Protein AF-A0A8T6RT46-F1 (afdb_monomer_lite)

Foldseek 3Di:
DQLLVLLLVVVCVLCVVVVQPDWDDPPVQSKIWGWDWADLDVVDIDIWIWIWHADSVQKIKIKIFQFFPVRQQADDCSVVLLVVLQVVVCVVPVLWHWDADPRRGIIIMDMDGSPDDSVRVVSSVVNRSVNSSCCSNPSCVVCVVVVVVSLQLVFWAKKWKAWQPQLQTQDMDGQDPDPDDDRSCVSNVQSVVQVVVCVVVVDPDGDQWDDDQQWIWGWDDDPTMIMIIIGRDDGPLVNVLRVVLRVVCCVVCVVCRVPPPNDNVVVPCSQVVCCVSNNDRDD

pLDDT: mean 88.3, std 9.05, range [50.84, 97.94]

Structure (mmCIF, N/CA/C/O backbone):
data_AF-A0A8T6RT46-F1
#
_entry.id   AF-A0A8T6RT46-F1
#
loop_
_atom_site.group_PDB
_atom_site.id
_atom_site.type_symbol
_atom_site.label_atom_id
_atom_site.label_alt_id
_atom_site.label_comp_id
_atom_site.label_asym_id
_atom_site.label_entity_id
_atom_site.label_seq_id
_atom_site.pdbx_PDB_ins_code
_atom_site.Cartn_x
_atom_site.Cartn_y
_atom_site.Cartn_z
_atom_site.occupancy
_atom_site.B_iso_or_equiv
_atom_site.auth_seq_id
_atom_site.auth_comp_id
_atom_site.auth_asym_id
_atom_site.auth_atom_id
_atom_site.pdbx_PDB_model_num
ATOM 1 N N . MET A 1 1 ? 40.052 -0.128 -16.508 1.00 60.53 1 MET A N 1
ATOM 2 C CA . MET A 1 1 ? 38.664 0.308 -16.235 1.00 60.53 1 MET A CA 1
ATOM 3 C C . MET A 1 1 ? 37.870 -0.933 -15.859 1.00 60.53 1 MET A C 1
ATOM 5 O O . MET A 1 1 ? 38.058 -1.928 -16.548 1.00 60.53 1 MET A O 1
ATOM 9 N N . SER A 1 2 ? 37.101 -0.936 -14.762 1.00 78.75 2 SER A N 1
ATOM 10 C CA . SER A 1 2 ? 36.310 -2.120 -14.380 1.00 78.75 2 SER A CA 1
ATOM 11 C C . SER A 1 2 ? 35.278 -2.446 -15.464 1.00 78.75 2 SER A C 1
ATOM 13 O O . SER A 1 2 ? 34.820 -1.541 -16.169 1.00 78.75 2 SER A O 1
ATOM 15 N N . LEU A 1 3 ? 34.930 -3.729 -15.609 1.00 77.56 3 LEU A N 1
ATOM 16 C CA . LEU A 1 3 ? 33.937 -4.194 -16.585 1.00 77.56 3 LEU A CA 1
ATOM 17 C C . LEU A 1 3 ? 32.615 -3.425 -16.425 1.00 77.56 3 LEU A C 1
ATOM 19 O O . LEU A 1 3 ? 32.108 -2.886 -17.399 1.00 77.56 3 LEU A O 1
ATOM 23 N N . GLN A 1 4 ? 32.163 -3.244 -15.181 1.00 79.88 4 GLN A N 1
ATOM 24 C CA . GLN A 1 4 ? 30.982 -2.453 -14.818 1.00 79.88 4 GLN A CA 1
ATOM 25 C C . GLN A 1 4 ? 31.016 -1.024 -15.358 1.00 79.88 4 GLN A C 1
ATOM 27 O O . GLN A 1 4 ? 30.065 -0.577 -15.991 1.00 79.88 4 GLN A O 1
ATOM 32 N N . LYS A 1 5 ? 32.129 -0.306 -15.162 1.00 80.25 5 LYS A N 1
ATOM 33 C CA . LYS A 1 5 ? 32.247 1.082 -15.622 1.00 80.25 5 LYS A CA 1
ATOM 34 C C . LYS A 1 5 ? 32.169 1.172 -17.148 1.00 80.25 5 LYS A C 1
ATOM 36 O O . LYS A 1 5 ? 31.510 2.060 -17.674 1.00 80.25 5 LYS A O 1
ATOM 41 N N . LYS A 1 6 ? 32.773 0.208 -17.851 1.00 84.31 6 LYS A N 1
ATOM 42 C CA . LYS A 1 6 ? 32.683 0.104 -19.315 1.00 84.31 6 LYS A CA 1
ATOM 43 C C . LYS A 1 6 ? 31.253 -0.162 -19.781 1.00 84.31 6 LYS A C 1
ATOM 45 O O . LYS A 1 6 ? 30.802 0.499 -20.710 1.00 84.31 6 LYS A O 1
ATOM 50 N N . SER A 1 7 ? 30.544 -1.079 -19.128 1.00 86.12 7 SER A N 1
ATOM 51 C CA . SER A 1 7 ? 29.139 -1.364 -19.432 1.00 86.12 7 SER A CA 1
ATOM 52 C C . SER A 1 7 ? 28.255 -0.143 -19.186 1.00 86.12 7 SER A C 1
ATOM 54 O O . SER A 1 7 ? 27.419 0.189 -20.020 1.00 86.12 7 SER A O 1
ATOM 56 N N . LEU A 1 8 ? 28.486 0.580 -18.088 1.00 87.31 8 LEU A N 1
ATOM 57 C CA . LEU A 1 8 ? 27.744 1.791 -17.750 1.00 87.31 8 LEU A CA 1
ATOM 58 C C . LEU A 1 8 ? 27.905 2.882 -18.821 1.00 87.31 8 LEU A C 1
ATOM 60 O O . LEU A 1 8 ? 26.922 3.494 -19.231 1.00 87.31 8 LEU A O 1
ATOM 64 N N . ASP A 1 9 ? 29.125 3.100 -19.315 1.00 89.00 9 ASP A N 1
ATOM 65 C CA . ASP A 1 9 ? 29.396 4.083 -20.373 1.00 89.00 9 ASP A CA 1
ATOM 66 C C . ASP A 1 9 ? 28.714 3.706 -21.706 1.00 89.00 9 ASP A C 1
ATOM 68 O O . ASP A 1 9 ? 28.199 4.574 -22.426 1.00 89.00 9 ASP A O 1
ATOM 72 N N . ILE A 1 10 ? 28.642 2.407 -22.019 1.00 90.81 10 ILE A N 1
ATOM 73 C CA . ILE A 1 10 ? 27.906 1.889 -23.182 1.00 90.81 10 ILE A CA 1
ATOM 74 C C . ILE A 1 10 ? 26.401 2.137 -23.015 1.00 90.81 10 ILE A C 1
ATOM 76 O O . ILE A 1 10 ? 25.773 2.698 -23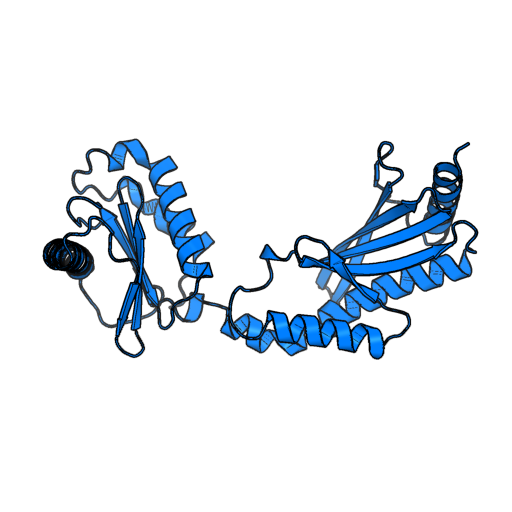.912 1.00 90.81 10 ILE A O 1
ATOM 80 N N . ILE A 1 11 ? 25.835 1.815 -21.849 1.00 92.44 11 ILE A N 1
ATOM 81 C CA . ILE A 1 11 ? 24.415 2.041 -21.538 1.00 92.44 11 ILE A CA 1
ATOM 82 C C . ILE A 1 11 ? 24.056 3.521 -21.675 1.00 92.44 11 ILE A C 1
ATOM 84 O O . ILE A 1 11 ? 23.057 3.847 -22.308 1.00 92.44 11 ILE A O 1
ATOM 88 N N . LYS A 1 12 ? 24.880 4.439 -21.154 1.00 92.56 12 LYS A N 1
ATOM 89 C CA . LYS A 1 12 ? 24.660 5.889 -21.320 1.00 92.56 12 LYS A CA 1
ATOM 90 C C . LYS A 1 12 ? 24.603 6.288 -22.792 1.00 92.56 12 LYS A C 1
ATOM 92 O O . LYS A 1 12 ? 23.763 7.094 -23.191 1.00 92.56 12 LYS A O 1
ATOM 97 N N . THR A 1 13 ? 25.473 5.701 -23.611 1.00 94.19 13 THR A N 1
ATOM 98 C CA . THR A 1 13 ? 25.472 5.918 -25.063 1.00 94.19 13 THR A CA 1
ATOM 99 C C . THR A 1 13 ? 24.176 5.405 -25.696 1.00 94.19 13 THR A C 1
ATOM 101 O O . THR A 1 13 ? 23.605 6.078 -26.555 1.00 94.19 13 THR A O 1
ATOM 104 N N . TYR A 1 14 ? 23.677 4.250 -25.256 1.00 95.94 14 TYR A N 1
ATOM 105 C CA . TYR A 1 14 ? 22.424 3.673 -25.742 1.00 95.94 14 TYR A CA 1
ATOM 106 C C . TYR A 1 14 ? 21.203 4.490 -25.311 1.00 95.94 14 TYR A C 1
ATOM 108 O O . TYR A 1 14 ? 20.389 4.840 -26.161 1.00 95.94 14 TYR A O 1
ATOM 116 N N . LEU A 1 15 ? 21.118 4.900 -24.044 1.00 94.00 15 LEU A N 1
ATOM 117 C CA . LEU A 1 15 ? 20.067 5.792 -23.541 1.00 94.00 15 LEU A CA 1
ATOM 118 C C . LEU A 1 15 ? 20.024 7.105 -24.334 1.00 94.00 15 LEU A C 1
ATOM 120 O O . LEU A 1 15 ? 18.964 7.509 -24.808 1.00 94.00 15 LEU A O 1
ATOM 124 N N . LYS A 1 16 ? 21.187 7.712 -24.600 1.00 94.56 16 LYS A N 1
ATOM 125 C CA . LYS A 1 16 ? 21.275 8.917 -25.432 1.00 94.56 16 LYS A CA 1
ATOM 126 C C . LYS A 1 16 ? 20.773 8.681 -26.859 1.00 94.56 16 LYS A C 1
ATOM 128 O O . LYS A 1 16 ? 20.089 9.541 -27.409 1.00 94.56 16 LYS A O 1
ATOM 133 N N . ARG A 1 17 ? 21.075 7.524 -27.464 1.00 96.19 17 ARG A N 1
ATOM 134 C CA . ARG A 1 17 ? 20.541 7.136 -28.787 1.00 96.19 17 ARG A CA 1
ATOM 135 C C . ARG A 1 17 ? 19.023 6.936 -28.776 1.00 96.19 17 ARG A C 1
ATOM 137 O O . ARG A 1 17 ? 18.395 7.193 -29.795 1.00 96.19 17 ARG A O 1
ATOM 144 N N . LEU A 1 18 ? 18.440 6.534 -27.646 1.00 93.06 18 LEU A N 1
ATOM 145 C CA . LEU A 1 18 ? 16.987 6.474 -27.443 1.00 93.06 18 LEU A CA 1
ATOM 146 C C . LEU A 1 18 ? 16.351 7.855 -27.191 1.00 93.06 18 LEU A C 1
ATOM 148 O O . LEU A 1 18 ? 15.142 7.941 -27.002 1.00 93.06 18 LEU A O 1
ATOM 152 N N . GLY A 1 19 ? 17.142 8.935 -27.182 1.00 92.94 19 GLY A N 1
ATOM 153 C CA . GLY A 1 19 ? 16.672 10.287 -26.871 1.00 92.94 19 GLY A CA 1
ATOM 154 C C . GLY A 1 19 ? 16.496 10.553 -25.373 1.00 92.94 19 GLY A C 1
ATOM 155 O O . GLY A 1 19 ? 15.961 11.592 -24.997 1.00 92.94 19 GLY A O 1
ATOM 156 N N . ILE A 1 20 ? 16.958 9.643 -24.513 1.00 90.75 20 ILE A N 1
ATOM 157 C CA . ILE A 1 20 ? 16.900 9.785 -23.060 1.00 90.75 20 ILE A CA 1
ATOM 158 C C . ILE A 1 20 ? 18.131 10.572 -22.614 1.00 90.75 20 ILE A C 1
ATOM 160 O O . ILE A 1 20 ? 19.262 10.086 -22.679 1.00 90.75 20 ILE A O 1
ATOM 164 N N . VAL A 1 21 ? 17.900 11.813 -22.194 1.00 83.50 21 VAL A N 1
ATOM 165 C CA . VAL A 1 21 ? 18.958 12.749 -21.780 1.00 83.50 21 VAL A CA 1
ATOM 166 C C . VAL A 1 21 ? 19.017 12.948 -20.270 1.00 83.50 21 VAL A C 1
ATOM 168 O O . VAL A 1 21 ? 20.080 13.258 -19.737 1.00 83.50 21 VAL A O 1
ATOM 171 N N . GLU A 1 22 ? 17.899 12.740 -19.578 1.00 87.31 22 GLU A N 1
ATOM 172 C CA . GLU A 1 22 ? 17.821 12.829 -18.125 1.00 87.31 22 GLU A CA 1
ATOM 173 C C . GLU A 1 22 ? 18.204 11.483 -17.514 1.00 87.31 22 GLU A C 1
ATOM 175 O O . GLU A 1 22 ? 17.472 10.500 -17.614 1.00 87.31 22 GLU A O 1
ATOM 180 N N . ILE A 1 23 ? 19.383 11.439 -16.897 1.00 90.31 23 ILE A N 1
ATOM 181 C CA . ILE A 1 23 ? 19.873 10.285 -16.147 1.00 90.31 23 ILE A CA 1
ATOM 182 C C . ILE A 1 23 ? 20.418 10.761 -14.802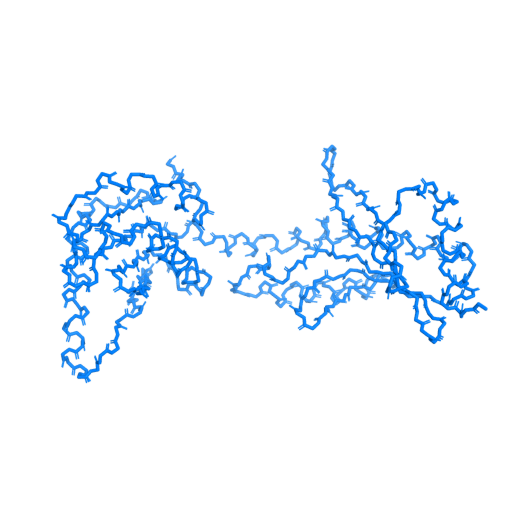 1.00 90.31 23 ILE A C 1
ATOM 184 O O . ILE A 1 23 ? 21.065 11.805 -14.718 1.00 90.31 23 ILE A O 1
ATOM 188 N N . ILE A 1 24 ? 20.167 9.992 -13.746 1.00 89.38 24 ILE A N 1
ATOM 189 C CA . ILE A 1 24 ? 20.675 10.264 -12.401 1.00 89.38 24 ILE A CA 1
ATOM 190 C C . ILE A 1 24 ? 21.705 9.188 -12.076 1.00 89.38 24 ILE A C 1
ATOM 192 O O . ILE A 1 24 ? 21.365 8.038 -11.790 1.00 89.38 24 ILE A O 1
ATOM 196 N N . GLU A 1 25 ? 22.981 9.555 -12.142 1.00 86.94 25 GLU A N 1
ATOM 197 C CA . GLU A 1 25 ? 24.072 8.641 -11.814 1.00 86.94 25 GLU A CA 1
ATOM 198 C C . GLU A 1 25 ? 24.228 8.496 -10.302 1.00 86.94 25 GLU A C 1
ATOM 200 O O . GLU A 1 25 ? 24.337 9.485 -9.576 1.00 86.94 25 GLU A O 1
ATOM 205 N N . LYS A 1 26 ? 24.311 7.252 -9.828 1.00 83.69 26 LYS A N 1
ATOM 206 C CA . LYS A 1 26 ? 24.738 6.940 -8.461 1.00 83.69 26 LYS A CA 1
ATOM 207 C C . LYS A 1 26 ? 26.105 6.280 -8.540 1.00 83.69 26 LYS A C 1
ATOM 209 O O . LYS A 1 26 ? 26.220 5.054 -8.589 1.00 83.69 26 LYS A O 1
ATOM 214 N N . SER A 1 27 ? 27.130 7.131 -8.613 1.00 64.69 27 SER A N 1
ATOM 215 C CA . SER A 1 27 ? 28.540 6.774 -8.833 1.00 64.69 27 SER A CA 1
ATOM 216 C C . SER A 1 27 ? 29.047 5.679 -7.903 1.00 64.69 27 SER A C 1
ATOM 218 O O . SER A 1 27 ? 29.847 4.845 -8.317 1.00 64.69 27 SER A O 1
ATOM 220 N N . ASP A 1 28 ? 28.540 5.650 -6.675 1.00 72.25 28 ASP A N 1
ATOM 221 C CA . ASP A 1 28 ? 29.021 4.753 -5.625 1.00 72.25 28 ASP A CA 1
ATOM 222 C C . ASP A 1 28 ? 28.457 3.328 -5.767 1.00 72.25 28 ASP A C 1
ATOM 224 O O . ASP A 1 28 ? 28.927 2.403 -5.110 1.00 72.25 28 ASP A O 1
ATOM 228 N N . LEU A 1 29 ? 27.458 3.136 -6.641 1.00 71.12 29 LEU A N 1
ATOM 229 C CA . LEU A 1 29 ? 26.685 1.897 -6.770 1.00 71.12 29 LEU A CA 1
ATOM 230 C C . LEU A 1 29 ? 26.706 1.290 -8.184 1.00 71.12 29 LEU A C 1
ATOM 232 O O . LEU A 1 29 ? 25.996 0.320 -8.428 1.00 71.12 29 LEU A O 1
ATOM 236 N N . ASN A 1 30 ? 27.490 1.841 -9.123 1.00 82.88 30 ASN A N 1
ATOM 237 C CA . ASN A 1 30 ? 27.480 1.437 -10.544 1.00 82.88 30 ASN A CA 1
ATOM 238 C C . ASN A 1 30 ? 26.058 1.360 -11.127 1.00 82.88 30 ASN A C 1
ATOM 240 O O . ASN A 1 30 ? 25.689 0.404 -11.820 1.00 82.88 30 ASN A O 1
ATOM 244 N N . MET A 1 31 ? 25.262 2.378 -10.802 1.00 88.31 31 MET A N 1
ATOM 245 C CA . MET A 1 31 ? 23.827 2.398 -11.026 1.00 88.31 31 MET A CA 1
ATOM 246 C C . MET A 1 31 ? 23.386 3.720 -11.647 1.00 88.31 31 MET A C 1
ATOM 248 O O . MET A 1 31 ? 23.918 4.786 -11.321 1.00 88.31 31 MET A O 1
ATOM 252 N N . ILE A 1 32 ? 22.387 3.645 -12.522 1.00 92.25 32 ILE A N 1
ATOM 253 C CA . ILE A 1 32 ? 21.725 4.802 -13.123 1.00 92.25 32 ILE A CA 1
ATOM 254 C C . ILE A 1 32 ? 20.228 4.683 -12.859 1.00 92.25 32 ILE A C 1
ATOM 256 O O . ILE A 1 32 ? 19.627 3.657 -13.164 1.00 92.25 32 ILE A O 1
ATOM 260 N N . ASP A 1 33 ? 19.631 5.746 -12.333 1.00 92.19 33 ASP A N 1
ATOM 261 C CA . ASP A 1 33 ? 18.181 5.908 -12.320 1.00 92.19 33 ASP A CA 1
ATOM 262 C C . ASP A 1 33 ? 17.777 6.728 -13.564 1.00 92.19 33 ASP A C 1
ATOM 264 O O . ASP A 1 33 ? 18.353 7.780 -13.855 1.00 92.19 33 ASP A O 1
ATOM 268 N N . VAL A 1 34 ? 16.806 6.223 -14.320 1.00 92.88 34 VAL A N 1
ATOM 269 C CA . VAL A 1 34 ? 16.293 6.812 -15.561 1.00 92.88 34 VAL A CA 1
ATOM 270 C C . VAL A 1 34 ? 14.794 7.068 -15.395 1.00 92.88 34 VAL A C 1
ATOM 272 O O . VAL A 1 34 ? 14.043 6.102 -15.230 1.00 92.88 34 VAL A O 1
ATOM 275 N N . PRO A 1 35 ? 14.330 8.328 -15.442 1.00 90.12 35 PRO A N 1
ATOM 276 C CA . PRO A 1 35 ? 12.907 8.633 -15.402 1.00 90.12 35 PRO A CA 1
ATOM 277 C C . PRO A 1 35 ? 12.164 7.973 -16.568 1.00 90.12 35 PRO A C 1
ATOM 279 O O . PRO A 1 35 ? 12.591 8.041 -17.722 1.00 90.12 35 PRO A O 1
ATOM 282 N N . LEU A 1 36 ? 11.032 7.347 -16.269 1.00 88.69 36 LEU A N 1
ATOM 283 C CA . LEU A 1 36 ? 10.146 6.722 -17.239 1.00 88.69 36 LEU A CA 1
ATOM 284 C C . LEU A 1 36 ? 8.756 7.339 -17.107 1.00 88.69 36 LEU A C 1
ATOM 286 O O . LEU A 1 36 ? 8.062 7.132 -16.118 1.00 88.69 36 LEU A O 1
ATOM 290 N N . LYS A 1 37 ? 8.321 8.050 -18.146 1.00 88.62 37 LYS A N 1
ATOM 291 C CA . LYS A 1 37 ? 6.955 8.565 -18.240 1.00 88.62 37 LYS A CA 1
ATOM 292 C C . LYS A 1 37 ? 6.119 7.656 -19.133 1.00 88.62 37 LYS A C 1
ATOM 294 O O . LYS A 1 37 ? 6.439 7.475 -20.311 1.00 88.62 37 LYS A O 1
ATOM 299 N N . ILE A 1 38 ? 5.046 7.094 -18.585 1.00 88.06 38 ILE A N 1
ATOM 300 C CA . ILE A 1 38 ? 4.094 6.263 -19.330 1.00 88.06 38 ILE A CA 1
ATOM 301 C C . ILE A 1 38 ? 2.716 6.915 -19.349 1.00 88.06 38 ILE A C 1
ATOM 303 O O . ILE A 1 38 ? 2.261 7.450 -18.344 1.00 88.06 38 ILE A O 1
ATOM 307 N N . GLU A 1 39 ? 2.055 6.886 -20.502 1.00 86.38 39 GLU A N 1
ATOM 308 C CA . GLU A 1 39 ? 0.661 7.305 -20.633 1.00 86.38 39 GLU A CA 1
ATOM 309 C C . GLU A 1 39 ? -0.233 6.088 -20.394 1.00 86.38 39 GLU A C 1
ATOM 311 O O . GLU A 1 39 ? -0.175 5.113 -21.144 1.00 86.38 39 GLU A O 1
ATOM 316 N N . ILE A 1 40 ? -1.015 6.124 -19.317 1.00 84.94 40 ILE A N 1
ATOM 317 C CA . ILE A 1 40 ? -1.896 5.015 -18.917 1.00 84.94 40 ILE A CA 1
ATOM 318 C C . ILE A 1 40 ? -3.324 5.206 -19.443 1.00 84.94 40 ILE A C 1
ATOM 320 O O . ILE A 1 40 ? -4.033 4.240 -19.703 1.00 84.94 40 ILE A O 1
ATOM 324 N N . SER A 1 41 ? -3.737 6.454 -19.661 1.00 79.69 41 SER A N 1
ATOM 325 C CA . SER A 1 41 ? -4.989 6.821 -20.323 1.00 79.69 41 SER A CA 1
ATOM 326 C C . SER A 1 41 ? -4.826 8.199 -20.984 1.00 79.69 41 SER A C 1
ATOM 328 O O . SER A 1 41 ? -3.844 8.882 -20.681 1.00 79.69 41 SER A O 1
ATOM 330 N N . PRO A 1 42 ? -5.730 8.628 -21.887 1.00 84.31 42 PRO A N 1
ATOM 331 C CA . PRO A 1 42 ? -5.595 9.912 -22.572 1.00 84.31 42 PRO A CA 1
ATOM 332 C C . PRO A 1 42 ? -5.392 11.070 -21.586 1.00 84.31 42 PRO A C 1
ATOM 334 O O . PRO A 1 42 ? -6.278 11.375 -20.787 1.00 84.31 42 PRO A O 1
ATOM 337 N N . ASN A 1 43 ? -4.237 11.736 -21.672 1.00 82.12 43 ASN A N 1
ATOM 338 C CA . ASN A 1 43 ? -3.806 12.825 -20.778 1.00 82.12 43 ASN A CA 1
ATOM 339 C C . ASN A 1 43 ? -3.498 12.424 -19.319 1.00 82.12 43 ASN A C 1
ATOM 341 O O . ASN A 1 43 ? -3.313 13.306 -18.477 1.00 82.12 43 ASN A O 1
ATOM 345 N N . GLN A 1 44 ? -3.406 11.133 -19.001 1.00 79.69 44 GLN A N 1
ATOM 346 C CA . GLN A 1 44 ? -2.998 10.643 -17.687 1.00 79.69 44 GLN A CA 1
ATOM 347 C C . GLN A 1 44 ? -1.643 9.950 -17.786 1.00 79.69 44 GLN A C 1
ATOM 349 O O . GLN A 1 44 ? -1.489 8.914 -18.437 1.00 79.69 44 GLN A O 1
ATOM 354 N N . PHE A 1 45 ? -0.662 10.516 -17.089 1.00 82.88 45 PHE A N 1
ATOM 355 C CA . PHE A 1 45 ? 0.705 10.020 -17.089 1.00 82.88 45 PHE A CA 1
ATOM 356 C C . PHE A 1 45 ? 1.090 9.492 -15.715 1.00 82.88 45 PHE A C 1
ATOM 358 O O . PHE A 1 45 ? 0.737 10.084 -14.696 1.00 82.88 45 PHE A O 1
ATOM 365 N N . LEU A 1 46 ? 1.850 8.404 -15.708 1.00 83.88 46 LEU A N 1
ATOM 366 C CA . LEU A 1 46 ? 2.539 7.894 -14.536 1.00 83.88 46 LEU A CA 1
ATOM 367 C C . LEU A 1 46 ? 4.040 8.123 -14.710 1.00 83.88 46 LEU A C 1
ATOM 369 O O . LEU A 1 46 ? 4.600 7.864 -15.779 1.00 83.88 46 LEU A O 1
ATOM 373 N N . GLU A 1 47 ? 4.670 8.620 -13.653 1.00 88.06 47 GLU A N 1
ATOM 374 C CA . GLU A 1 47 ? 6.113 8.812 -13.580 1.00 88.06 47 GLU A CA 1
ATOM 375 C C . GLU A 1 47 ? 6.708 7.689 -12.735 1.00 88.06 47 GLU A C 1
ATOM 377 O O . GLU A 1 47 ? 6.403 7.542 -11.553 1.00 88.06 47 GLU A O 1
ATOM 382 N N . LEU A 1 48 ? 7.524 6.869 -13.382 1.00 90.25 48 LEU A N 1
ATOM 383 C CA . LEU A 1 48 ? 8.244 5.747 -12.806 1.00 90.25 48 LEU A CA 1
ATOM 384 C C . LEU A 1 48 ? 9.748 5.991 -12.939 1.00 90.25 48 LEU A C 1
ATOM 386 O O . LEU A 1 48 ? 10.192 6.898 -13.645 1.00 90.25 48 LEU A O 1
ATOM 390 N N . THR A 1 49 ? 10.539 5.131 -12.308 1.00 90.25 49 THR A N 1
ATOM 391 C CA . THR A 1 49 ? 11.997 5.162 -12.426 1.00 90.25 49 THR A CA 1
ATOM 392 C C . THR A 1 49 ? 12.504 3.787 -12.821 1.00 90.25 49 THR A C 1
ATOM 394 O O . THR A 1 49 ? 12.306 2.811 -12.097 1.00 90.25 49 THR A O 1
ATOM 397 N N . ASN A 1 50 ? 13.198 3.728 -13.954 1.00 89.44 50 ASN A N 1
ATOM 398 C CA . ASN A 1 50 ? 13.976 2.570 -14.364 1.00 89.44 50 ASN A CA 1
ATOM 399 C C . ASN A 1 50 ? 15.345 2.638 -13.694 1.00 89.44 50 ASN A C 1
ATOM 401 O O . ASN A 1 50 ? 16.114 3.570 -13.918 1.00 89.44 50 ASN A O 1
ATOM 405 N N . ARG A 1 51 ? 15.663 1.637 -12.889 1.00 92.06 51 ARG A N 1
ATOM 406 C CA . ARG A 1 51 ? 16.959 1.469 -12.249 1.00 92.06 51 ARG A CA 1
ATOM 407 C C . ARG A 1 51 ? 17.797 0.490 -13.050 1.00 92.06 51 ARG A C 1
ATOM 409 O O . ARG A 1 51 ? 17.440 -0.679 -13.149 1.00 92.06 51 ARG A O 1
ATOM 416 N N . ILE A 1 52 ? 18.914 0.966 -13.587 1.00 90.25 52 ILE A N 1
ATOM 417 C CA . ILE A 1 52 ? 19.871 0.164 -14.345 1.00 90.25 52 ILE A CA 1
ATOM 418 C C . ILE A 1 52 ? 21.096 -0.100 -13.475 1.00 90.25 52 ILE A C 1
ATOM 420 O O . ILE A 1 52 ? 21.740 0.841 -13.008 1.00 90.25 52 ILE A O 1
ATOM 424 N N . VAL A 1 53 ? 21.432 -1.371 -13.283 1.00 89.06 53 VAL A N 1
ATOM 425 C CA . VAL A 1 53 ? 22.576 -1.838 -12.496 1.00 89.06 53 VAL A CA 1
ATOM 426 C C . VAL A 1 53 ? 23.464 -2.705 -13.378 1.00 89.06 53 VAL A C 1
ATOM 428 O O . VAL A 1 53 ? 22.973 -3.535 -14.139 1.00 89.06 53 VAL A O 1
ATOM 431 N N . THR A 1 54 ? 24.780 -2.536 -13.261 1.00 84.75 54 THR A N 1
ATOM 432 C CA . THR A 1 54 ? 25.753 -3.420 -13.920 1.00 84.75 54 THR A CA 1
ATOM 433 C C . THR A 1 54 ? 26.442 -4.308 -12.890 1.00 84.75 54 THR A C 1
ATOM 435 O O . THR A 1 54 ? 26.984 -3.830 -11.889 1.00 84.75 54 THR A O 1
ATOM 438 N N . THR A 1 55 ? 26.416 -5.619 -13.103 1.00 82.44 55 THR A N 1
ATOM 439 C CA . THR A 1 55 ? 26.991 -6.588 -12.164 1.00 82.44 55 THR A CA 1
ATOM 440 C C . THR A 1 55 ? 28.469 -6.835 -12.462 1.00 82.44 55 THR A C 1
ATOM 442 O O . THR A 1 55 ? 28.963 -6.581 -13.564 1.00 82.44 55 THR A O 1
ATOM 445 N N . ASN A 1 56 ? 29.197 -7.356 -11.472 1.00 78.56 56 ASN A N 1
ATOM 446 C CA . ASN A 1 56 ? 30.588 -7.783 -11.662 1.00 78.56 56 ASN A CA 1
ATOM 447 C C . ASN A 1 56 ? 30.718 -8.940 -12.663 1.00 78.56 56 ASN A C 1
ATOM 449 O O . ASN A 1 56 ? 31.771 -9.111 -13.269 1.00 78.56 56 ASN A O 1
ATOM 453 N N . GLU A 1 57 ? 29.643 -9.704 -12.848 1.00 81.50 57 GLU A N 1
ATOM 454 C CA . GLU A 1 57 ? 29.574 -10.877 -13.720 1.00 81.50 57 GLU A CA 1
ATOM 455 C C . GLU A 1 57 ? 29.306 -10.515 -15.185 1.00 81.50 57 GLU A C 1
ATOM 457 O O . GLU A 1 57 ? 29.189 -11.397 -16.028 1.00 81.50 57 GLU A O 1
ATOM 462 N N . GLY A 1 58 ? 29.231 -9.219 -15.509 1.00 86.69 58 GLY A N 1
ATOM 463 C CA . GLY A 1 58 ? 28.999 -8.771 -16.876 1.00 86.69 58 GLY A CA 1
ATOM 464 C C . GLY A 1 58 ? 27.538 -8.877 -17.292 1.00 86.69 58 GLY A C 1
ATOM 465 O O . GLY A 1 58 ? 27.271 -9.151 -18.454 1.00 86.69 58 GLY A O 1
ATOM 466 N N . TRP A 1 59 ? 26.608 -8.621 -16.372 1.00 91.69 59 TRP A N 1
ATOM 467 C CA . TRP A 1 59 ? 25.187 -8.470 -16.679 1.00 91.69 59 TRP A CA 1
ATOM 468 C C . TRP A 1 59 ? 24.732 -7.029 -16.483 1.00 91.69 59 TRP A C 1
ATOM 470 O O . TRP A 1 59 ? 25.251 -6.292 -15.639 1.00 91.69 59 TRP A O 1
ATOM 480 N N . ILE A 1 60 ? 23.743 -6.637 -17.272 1.00 92.88 60 ILE A N 1
ATOM 481 C CA . ILE A 1 60 ? 22.991 -5.398 -17.154 1.00 92.88 60 ILE A CA 1
ATOM 482 C C . ILE A 1 60 ? 21.602 -5.803 -16.689 1.00 92.88 60 ILE A C 1
ATOM 484 O O . ILE A 1 60 ? 20.914 -6.539 -17.385 1.00 92.88 60 ILE A O 1
ATOM 488 N N . LEU A 1 61 ? 21.205 -5.316 -15.521 1.00 93.56 61 LEU A N 1
ATOM 489 C CA . LEU A 1 61 ? 19.884 -5.532 -14.955 1.00 93.56 61 LEU A CA 1
ATOM 490 C C . LEU A 1 61 ? 19.135 -4.210 -14.971 1.00 93.56 61 LEU A C 1
ATOM 492 O O . LEU A 1 61 ? 19.652 -3.199 -14.489 1.00 93.56 61 LEU A O 1
ATOM 496 N N . ILE A 1 62 ? 17.918 -4.216 -15.496 1.00 94.81 62 ILE A N 1
ATOM 497 C CA . ILE A 1 62 ? 17.056 -3.043 -15.500 1.00 94.81 62 ILE A CA 1
ATOM 498 C C . ILE A 1 62 ? 15.764 -3.403 -14.780 1.00 94.81 62 ILE A C 1
ATOM 500 O O . ILE A 1 62 ? 15.071 -4.329 -15.183 1.00 94.81 62 ILE A O 1
ATOM 504 N N . LYS A 1 63 ? 15.436 -2.659 -13.722 1.00 95.31 63 LYS A N 1
ATOM 505 C CA . LYS A 1 63 ? 14.207 -2.842 -12.943 1.00 95.31 63 LYS A CA 1
ATOM 506 C C . LYS A 1 63 ? 13.376 -1.572 -12.936 1.00 95.31 63 LYS A C 1
ATOM 508 O O . LYS A 1 63 ? 13.910 -0.487 -12.723 1.00 95.31 63 LYS A O 1
ATOM 513 N N . CYS A 1 64 ? 12.069 -1.707 -13.085 1.00 95.94 64 CYS A N 1
ATOM 514 C CA . CYS A 1 64 ? 11.106 -0.635 -12.887 1.00 95.94 64 CYS A CA 1
ATOM 515 C C . CYS A 1 64 ? 10.207 -1.005 -11.709 1.00 95.94 64 CYS A C 1
ATOM 517 O O . CYS A 1 64 ? 9.549 -2.045 -11.743 1.00 95.94 64 CYS A O 1
ATOM 519 N N . LEU A 1 65 ? 10.198 -0.181 -10.661 1.00 94.75 65 LEU A N 1
ATOM 520 C CA . LEU A 1 65 ? 9.290 -0.379 -9.534 1.00 94.75 65 LEU A CA 1
ATOM 521 C C . LEU A 1 65 ? 7.861 -0.046 -9.975 1.00 94.75 65 LEU A C 1
ATOM 523 O O . LEU A 1 65 ? 7.595 1.075 -10.405 1.00 94.75 65 LEU A O 1
ATOM 527 N N . LEU A 1 66 ? 6.951 -1.006 -9.836 1.00 94.56 66 LEU A N 1
ATOM 528 C CA . LEU A 1 66 ? 5.542 -0.865 -10.202 1.00 94.56 66 LEU A CA 1
ATOM 529 C C . LEU A 1 66 ? 4.659 -0.548 -8.995 1.00 94.56 66 LEU A C 1
ATOM 531 O O . LEU A 1 66 ? 3.713 0.226 -9.120 1.00 94.56 66 LEU A O 1
ATOM 535 N N . MET A 1 67 ? 4.946 -1.146 -7.837 1.00 90.81 67 MET A N 1
ATOM 536 C CA . MET A 1 67 ? 4.147 -0.965 -6.624 1.00 90.81 67 MET A CA 1
ATOM 537 C C . MET A 1 67 ? 4.955 -1.347 -5.385 1.00 90.81 67 MET A C 1
ATOM 539 O O . MET A 1 67 ? 5.626 -2.379 -5.385 1.00 90.81 67 MET A O 1
ATOM 543 N N . TYR A 1 68 ? 4.870 -0.553 -4.317 1.00 85.69 68 TYR A N 1
ATOM 544 C CA . TYR A 1 68 ? 5.407 -0.965 -3.022 1.00 85.69 68 TYR A CA 1
ATOM 545 C C . TYR A 1 68 ? 4.459 -1.945 -2.336 1.00 85.69 68 TYR A C 1
ATOM 547 O O . TYR A 1 68 ? 3.240 -1.793 -2.411 1.00 85.69 68 TYR A O 1
ATOM 555 N N . ASN A 1 69 ? 5.004 -2.899 -1.585 1.00 86.12 69 ASN A N 1
ATOM 556 C CA . ASN A 1 69 ? 4.198 -3.863 -0.835 1.00 86.12 69 ASN A CA 1
ATOM 557 C C . ASN A 1 69 ? 3.209 -3.180 0.127 1.00 86.12 69 ASN A C 1
ATOM 559 O O . ASN A 1 69 ? 2.055 -3.577 0.234 1.00 86.12 69 ASN A O 1
ATOM 563 N N . GLN A 1 70 ? 3.631 -2.087 0.771 1.00 78.06 70 GLN A N 1
ATOM 564 C CA . GLN A 1 70 ? 2.784 -1.313 1.688 1.00 78.06 70 GLN A CA 1
ATOM 565 C C . GLN A 1 70 ? 1.550 -0.670 1.026 1.00 78.06 70 GLN A C 1
ATOM 567 O O . GLN A 1 70 ? 0.624 -0.281 1.738 1.00 78.06 70 GLN A O 1
ATOM 572 N N . ASP A 1 71 ? 1.557 -0.534 -0.304 1.00 79.25 71 ASP A N 1
ATOM 573 C CA . ASP A 1 71 ? 0.451 0.029 -1.083 1.00 79.25 71 ASP A CA 1
ATOM 574 C C . ASP A 1 71 ? -0.525 -1.061 -1.560 1.00 79.25 71 ASP A C 1
ATOM 576 O O . ASP A 1 71 ? -1.620 -0.747 -2.032 1.00 79.25 71 ASP A O 1
ATOM 580 N N . ILE A 1 72 ? -0.163 -2.341 -1.412 1.00 83.38 72 ILE A N 1
ATOM 581 C CA . ILE A 1 72 ? -1.058 -3.468 -1.672 1.00 83.38 72 ILE A CA 1
ATOM 582 C C . ILE A 1 72 ? -2.031 -3.573 -0.488 1.00 83.38 72 ILE A C 1
ATOM 584 O O . ILE A 1 72 ? -1.592 -3.718 0.655 1.00 83.38 72 ILE A O 1
ATOM 588 N N . PRO A 1 73 ? -3.357 -3.512 -0.716 1.00 72.12 73 PRO A N 1
ATOM 589 C CA . PRO A 1 73 ? -4.323 -3.589 0.369 1.00 72.12 73 PRO A CA 1
ATOM 590 C C . PRO A 1 73 ? -4.177 -4.883 1.185 1.00 72.12 73 PRO A C 1
ATOM 592 O O . PRO A 1 73 ? -4.272 -5.989 0.651 1.00 72.12 73 PRO A O 1
ATOM 595 N N . GLU A 1 74 ? -3.964 -4.742 2.496 1.00 65.69 74 GLU A N 1
ATOM 596 C CA . GLU A 1 74 ? -3.921 -5.872 3.427 1.00 65.69 74 GLU A CA 1
ATOM 597 C C . GLU A 1 74 ? -5.339 -6.451 3.612 1.00 65.69 74 GLU A C 1
ATOM 599 O O . GLU A 1 74 ? -6.234 -5.779 4.128 1.00 65.69 74 GLU A O 1
ATOM 604 N N . GLY A 1 75 ? -5.536 -7.717 3.233 1.00 60.97 75 GLY A N 1
ATOM 605 C CA . GLY A 1 75 ? -6.798 -8.447 3.399 1.00 60.97 75 GLY A CA 1
ATOM 606 C C . GLY A 1 75 ? -7.366 -8.971 2.078 1.00 60.97 75 GLY A C 1
ATOM 607 O O . GLY A 1 75 ? -7.166 -8.377 1.024 1.00 60.97 75 GLY A O 1
ATOM 608 N N . SER A 1 76 ? -8.103 -10.086 2.149 1.00 58.16 76 SER A N 1
ATOM 609 C CA . SER A 1 76 ? -8.656 -10.854 1.014 1.00 58.16 76 SER A CA 1
ATOM 610 C C . SER A 1 76 ? -7.621 -11.493 0.065 1.00 58.16 76 SER A C 1
ATOM 612 O O . SER A 1 76 ? -6.410 -11.327 0.210 1.00 58.16 76 SER A O 1
ATOM 614 N N . ASN A 1 77 ? -8.118 -12.244 -0.926 1.00 76.94 77 ASN A N 1
ATOM 615 C CA . ASN A 1 77 ? -7.335 -12.926 -1.963 1.00 76.94 77 ASN A CA 1
ATOM 616 C C . ASN A 1 77 ? -6.585 -11.963 -2.911 1.00 76.94 77 ASN A C 1
ATOM 618 O O . ASN A 1 77 ? -6.006 -12.431 -3.885 1.00 76.94 77 ASN A O 1
ATOM 622 N N . VAL A 1 78 ? -6.564 -10.644 -2.663 1.00 84.12 78 VAL A N 1
ATOM 623 C CA . VAL A 1 78 ? -5.895 -9.638 -3.511 1.00 84.12 78 VAL A CA 1
ATOM 624 C C . VAL A 1 78 ? -4.437 -9.993 -3.779 1.00 84.12 78 VAL A C 1
ATOM 626 O O . VAL A 1 78 ? -4.028 -9.992 -4.934 1.00 84.12 78 VAL A O 1
ATOM 629 N N . ILE A 1 79 ? -3.670 -10.354 -2.746 1.00 88.00 79 ILE A N 1
ATOM 630 C CA . ILE A 1 79 ? -2.258 -10.735 -2.903 1.00 88.00 79 ILE A CA 1
ATOM 631 C C . ILE A 1 79 ? -2.131 -11.979 -3.793 1.00 88.00 79 ILE A C 1
ATOM 633 O O . ILE A 1 79 ? -1.346 -11.994 -4.736 1.00 88.00 79 ILE A O 1
ATOM 637 N N . GLN A 1 80 ? -2.950 -13.003 -3.539 1.00 90.00 80 GLN A N 1
ATOM 638 C CA . GLN A 1 80 ? -2.944 -14.249 -4.313 1.00 90.00 80 GLN A CA 1
ATOM 639 C C . GLN A 1 80 ? -3.338 -14.009 -5.776 1.00 90.00 80 GLN A C 1
ATOM 641 O O . GLN A 1 80 ? -2.729 -14.571 -6.683 1.00 90.00 80 GLN A O 1
ATOM 646 N N . LEU A 1 81 ? -4.332 -13.151 -6.012 1.00 92.12 81 LEU A N 1
ATOM 647 C CA . LEU A 1 81 ? -4.784 -12.761 -7.344 1.00 92.12 81 LEU A CA 1
ATOM 648 C C . LEU A 1 81 ? -3.726 -11.935 -8.069 1.00 92.12 81 LEU A C 1
ATOM 650 O O . LEU A 1 81 ? -3.448 -12.214 -9.232 1.00 92.12 81 LEU A O 1
ATOM 654 N N . LEU A 1 82 ? -3.117 -10.961 -7.392 1.00 94.06 82 LEU A N 1
ATOM 655 C CA . LEU A 1 82 ? -2.043 -10.149 -7.948 1.00 94.06 82 LEU A CA 1
ATOM 656 C C . LEU A 1 82 ? -0.868 -11.039 -8.352 1.00 94.06 82 LEU A C 1
ATOM 658 O O . LEU A 1 82 ? -0.481 -11.024 -9.515 1.00 94.06 82 LEU A O 1
ATOM 662 N N . TRP A 1 83 ? -0.352 -11.874 -7.448 1.00 94.38 83 TRP A N 1
ATOM 663 C CA . TRP A 1 83 ? 0.742 -12.797 -7.760 1.00 94.38 83 TRP A CA 1
ATOM 664 C C . TRP A 1 83 ? 0.376 -13.779 -8.873 1.00 94.38 83 TRP A C 1
ATOM 666 O O . TRP A 1 83 ? 1.172 -13.992 -9.783 1.00 94.38 83 TRP A O 1
ATOM 676 N N . GLY A 1 84 ? -0.845 -14.321 -8.857 1.00 95.81 84 GLY A N 1
ATOM 677 C CA . GLY A 1 84 ? -1.347 -15.176 -9.931 1.00 95.81 84 GLY A CA 1
ATOM 678 C C . GLY A 1 84 ? -1.374 -14.462 -11.285 1.00 95.81 84 GLY A C 1
ATOM 679 O O . GLY A 1 84 ? -0.998 -15.052 -12.295 1.00 95.81 84 GLY A O 1
ATOM 680 N N . LYS A 1 85 ? -1.753 -13.179 -11.316 1.00 96.31 85 LYS A N 1
ATOM 681 C CA . LYS A 1 85 ? -1.753 -12.358 -12.534 1.00 96.31 85 LYS A CA 1
ATOM 682 C C . LYS A 1 85 ? -0.357 -11.970 -13.001 1.00 96.31 85 LYS A C 1
ATOM 684 O O . LYS A 1 85 ? -0.139 -11.930 -14.206 1.00 96.31 85 LYS A O 1
ATOM 689 N N . LEU A 1 86 ? 0.578 -11.723 -12.086 1.00 97.19 86 LEU A N 1
ATOM 690 C CA . LEU A 1 86 ? 1.984 -11.491 -12.426 1.00 97.19 86 LEU A CA 1
ATOM 691 C C . LEU A 1 86 ? 2.606 -12.749 -13.036 1.00 97.19 86 LEU A C 1
ATOM 693 O O . LEU A 1 86 ? 3.198 -12.677 -14.107 1.00 97.19 86 LEU A O 1
ATOM 697 N N . LEU A 1 87 ? 2.385 -13.912 -12.417 1.00 96.44 87 LEU A N 1
ATOM 698 C CA . LEU A 1 87 ? 2.865 -15.191 -12.936 1.00 96.44 87 LEU A CA 1
ATOM 699 C C . LEU A 1 87 ? 2.248 -15.520 -14.301 1.00 96.44 87 LEU A C 1
ATOM 701 O O . LEU A 1 87 ? 2.955 -15.949 -15.207 1.00 96.44 87 LEU A O 1
ATOM 705 N N . GLN A 1 88 ? 0.942 -15.286 -14.459 1.00 96.19 88 GLN A N 1
ATOM 706 C CA . GLN A 1 88 ? 0.272 -15.402 -15.752 1.00 96.19 88 GLN A CA 1
ATOM 707 C C . GLN A 1 88 ? 0.898 -14.448 -16.782 1.00 96.19 88 GLN A C 1
ATOM 709 O O . GLN A 1 88 ? 1.160 -14.856 -17.907 1.00 96.19 88 GLN A O 1
ATOM 714 N N . GLY A 1 89 ? 1.189 -13.204 -16.393 1.00 94.88 89 GLY A N 1
ATOM 715 C CA . GLY A 1 89 ? 1.850 -12.218 -17.245 1.00 94.88 89 GLY A CA 1
ATOM 716 C C . GLY A 1 89 ? 3.218 -12.678 -17.752 1.00 94.88 89 GLY A C 1
ATOM 717 O O . GLY A 1 89 ? 3.473 -12.551 -18.944 1.00 94.88 89 GLY A O 1
ATOM 718 N N . ASN A 1 90 ? 4.040 -13.281 -16.888 1.00 95.62 90 ASN A N 1
ATOM 719 C CA . ASN A 1 90 ? 5.347 -13.838 -17.273 1.00 95.62 90 ASN A CA 1
ATOM 720 C C . ASN A 1 90 ? 5.229 -14.976 -18.299 1.00 95.62 90 ASN A C 1
ATOM 722 O O . ASN A 1 90 ? 6.165 -15.237 -19.046 1.00 95.62 90 ASN A O 1
ATOM 726 N N . PHE A 1 91 ? 4.099 -15.690 -18.315 1.00 94.56 91 PHE A N 1
ATOM 727 C CA . PHE A 1 91 ? 3.847 -16.756 -19.284 1.00 94.56 91 PHE A CA 1
ATOM 728 C C . PHE A 1 91 ? 3.257 -16.225 -20.596 1.00 94.56 91 PHE A C 1
ATOM 730 O O . PHE A 1 91 ? 3.648 -16.667 -21.674 1.00 94.56 91 PHE A O 1
ATOM 737 N N . ASP A 1 92 ? 2.320 -15.279 -20.507 1.00 92.94 92 ASP A N 1
ATOM 738 C CA . ASP A 1 92 ? 1.608 -14.724 -21.662 1.00 92.94 92 ASP A CA 1
ATOM 739 C C . ASP A 1 92 ? 2.500 -13.799 -22.513 1.00 92.94 92 ASP A C 1
ATOM 741 O O . ASP A 1 92 ? 2.268 -13.666 -23.716 1.00 92.94 92 ASP A O 1
ATOM 745 N N . TYR A 1 93 ? 3.510 -13.171 -21.901 1.00 90.19 93 TYR A N 1
ATOM 746 C CA . TYR A 1 93 ? 4.438 -12.241 -22.548 1.00 90.19 93 TYR A CA 1
ATOM 747 C C . TYR A 1 93 ? 5.888 -12.661 -22.254 1.00 90.19 93 TYR A C 1
ATOM 749 O O . TYR A 1 93 ? 6.447 -12.241 -21.241 1.00 90.19 93 TYR A O 1
ATOM 757 N N . PRO A 1 94 ? 6.507 -13.500 -23.103 1.00 84.94 94 PRO A N 1
ATOM 758 C CA . PRO A 1 94 ? 7.826 -14.083 -22.834 1.00 84.94 94 PRO A CA 1
ATOM 759 C C . PRO A 1 94 ? 8.957 -13.048 -22.732 1.00 84.94 94 PRO A C 1
ATOM 761 O O . PRO A 1 94 ? 10.011 -13.347 -22.181 1.00 84.94 94 PRO A O 1
ATOM 764 N N . GLU A 1 95 ? 8.748 -11.840 -23.251 1.00 86.94 95 GLU A N 1
ATOM 765 C CA . GLU A 1 95 ? 9.662 -10.701 -23.152 1.00 86.94 95 GLU A CA 1
ATOM 766 C C . GLU A 1 95 ? 9.488 -9.850 -21.878 1.00 86.94 95 GLU A C 1
ATOM 768 O O . GLU A 1 95 ? 10.180 -8.845 -21.713 1.00 86.94 95 GLU A O 1
ATOM 773 N N . ILE A 1 96 ? 8.549 -10.201 -20.991 1.00 91.62 96 ILE A N 1
ATOM 774 C CA . ILE A 1 96 ? 8.215 -9.433 -19.786 1.00 91.62 96 ILE A CA 1
ATOM 775 C C . ILE A 1 96 ? 8.401 -10.315 -18.557 1.00 91.62 96 ILE A C 1
ATOM 777 O O . ILE A 1 96 ? 7.720 -11.325 -18.394 1.00 91.62 96 ILE A O 1
ATOM 781 N N . THR A 1 97 ? 9.251 -9.870 -17.633 1.00 96.81 97 THR A N 1
ATOM 782 C CA . THR A 1 97 ? 9.411 -10.528 -16.335 1.00 96.81 97 THR A CA 1
ATOM 783 C C . THR A 1 97 ? 8.925 -9.616 -15.221 1.00 96.81 97 THR A C 1
ATOM 785 O O . THR A 1 97 ? 9.516 -8.579 -14.935 1.00 96.81 97 THR A O 1
ATOM 788 N N . TYR A 1 98 ? 7.842 -10.008 -14.561 1.00 97.94 98 TYR A N 1
ATOM 789 C CA . TYR A 1 98 ? 7.435 -9.477 -13.269 1.00 97.94 98 TYR A CA 1
ATOM 790 C C . TYR A 1 98 ? 8.154 -10.223 -12.147 1.00 97.94 98 TYR A C 1
ATOM 792 O O . TYR A 1 98 ? 8.218 -11.457 -12.150 1.00 97.94 98 TYR A O 1
ATOM 800 N N . SER A 1 99 ? 8.647 -9.476 -11.165 1.00 97.00 99 SER A N 1
ATOM 801 C CA . SER A 1 99 ? 9.388 -10.008 -10.022 1.00 97.00 99 SER A CA 1
ATOM 802 C C . SER A 1 99 ? 8.975 -9.326 -8.716 1.00 97.00 99 SER A C 1
ATOM 804 O O . SER A 1 99 ? 8.280 -8.304 -8.711 1.00 97.00 99 SER A O 1
ATOM 806 N N . LEU A 1 100 ? 9.389 -9.930 -7.602 1.00 96.38 100 LEU A N 1
ATOM 807 C CA . LEU A 1 100 ? 9.246 -9.392 -6.254 1.00 96.38 100 LEU A CA 1
ATOM 808 C C . LEU A 1 100 ? 10.636 -9.297 -5.615 1.00 96.38 100 LEU A C 1
ATOM 810 O O . LEU A 1 100 ? 11.465 -10.184 -5.831 1.00 96.38 100 LEU A O 1
ATOM 814 N N . ASP A 1 101 ? 10.894 -8.251 -4.833 1.00 92.25 101 ASP A N 1
ATOM 815 C CA . ASP A 1 101 ? 12.068 -8.214 -3.952 1.00 92.25 101 ASP A CA 1
ATOM 816 C C . ASP A 1 101 ? 11.788 -8.876 -2.588 1.00 92.25 101 ASP A C 1
ATOM 818 O O . ASP A 1 101 ? 10.710 -9.424 -2.348 1.00 92.25 101 ASP A O 1
ATOM 822 N N . GLU A 1 102 ? 12.770 -8.837 -1.683 1.00 91.12 102 GLU A N 1
ATOM 823 C CA . GLU A 1 102 ? 12.661 -9.405 -0.328 1.00 91.12 102 GLU A CA 1
ATOM 824 C C . GLU A 1 102 ? 11.576 -8.732 0.532 1.00 91.12 102 GLU A C 1
ATOM 826 O O . GLU A 1 102 ? 11.070 -9.330 1.481 1.00 91.12 102 GLU A O 1
ATOM 831 N N . GLU A 1 103 ? 11.195 -7.500 0.194 1.00 90.38 103 GLU A N 1
ATOM 832 C CA . GLU A 1 103 ? 10.137 -6.735 0.856 1.00 90.38 103 GLU A CA 1
ATOM 833 C C . GLU A 1 103 ? 8.773 -6.915 0.170 1.00 90.38 103 GLU A C 1
ATOM 835 O O . GLU A 1 103 ? 7.780 -6.329 0.612 1.00 90.38 103 GLU A O 1
ATOM 840 N N . PHE A 1 104 ? 8.706 -7.762 -0.866 1.00 90.94 104 PHE A N 1
ATOM 841 C CA . PHE A 1 104 ? 7.552 -8.015 -1.730 1.00 90.94 104 PHE A CA 1
ATOM 842 C C . PHE A 1 104 ? 7.105 -6.806 -2.566 1.00 90.94 104 PHE A C 1
ATOM 844 O O . PHE A 1 104 ? 5.950 -6.737 -2.993 1.00 90.94 104 PHE A O 1
ATOM 851 N N . ASN A 1 105 ? 7.995 -5.847 -2.822 1.00 90.88 105 ASN A N 1
ATOM 852 C CA . ASN A 1 105 ? 7.729 -4.785 -3.785 1.00 90.88 105 ASN A CA 1
ATOM 853 C C . ASN A 1 105 ? 7.674 -5.381 -5.196 1.00 90.88 105 ASN A C 1
ATOM 855 O O . ASN A 1 105 ? 8.446 -6.277 -5.534 1.00 90.88 105 ASN A O 1
ATOM 859 N N . VAL A 1 106 ? 6.760 -4.882 -6.022 1.00 96.19 106 VAL A N 1
ATOM 860 C CA . VAL A 1 106 ? 6.496 -5.410 -7.362 1.00 96.19 106 VAL A CA 1
ATOM 861 C C . VAL A 1 106 ? 7.336 -4.671 -8.387 1.00 96.19 106 VAL A C 1
ATOM 863 O O . VAL A 1 106 ? 7.259 -3.444 -8.486 1.00 96.19 106 VAL A O 1
ATOM 866 N N . PHE A 1 107 ? 8.070 -5.418 -9.204 1.00 97.50 107 PHE A N 1
ATOM 867 C CA . PHE A 1 107 ? 8.860 -4.883 -10.305 1.00 97.50 107 PHE A CA 1
ATOM 868 C C . PHE A 1 107 ? 8.450 -5.502 -11.637 1.00 97.50 107 PHE A C 1
ATOM 870 O O . PHE A 1 107 ? 7.910 -6.607 -11.695 1.00 97.50 107 PHE A O 1
ATOM 877 N N . VAL A 1 108 ? 8.759 -4.786 -12.713 1.00 97.25 108 VAL A N 1
ATOM 878 C CA . VAL A 1 108 ? 9.058 -5.400 -14.009 1.00 97.25 108 VAL A CA 1
ATOM 879 C C . VAL A 1 108 ? 10.555 -5.263 -14.255 1.00 97.25 108 VAL A C 1
ATOM 881 O O . VAL A 1 108 ? 11.141 -4.216 -13.964 1.00 97.25 108 VAL A O 1
ATOM 884 N N . GLU A 1 109 ? 11.182 -6.315 -14.759 1.00 96.12 109 GLU A N 1
ATOM 885 C CA . GLU A 1 109 ? 12.616 -6.362 -14.993 1.00 96.12 109 GLU A CA 1
ATOM 886 C C . GLU A 1 109 ? 12.981 -7.043 -16.310 1.00 96.12 109 GLU A C 1
ATOM 888 O O . GLU A 1 109 ? 12.209 -7.813 -16.881 1.00 96.12 109 GLU A O 1
ATOM 893 N N . THR A 1 110 ? 14.177 -6.715 -16.780 1.00 94.94 110 THR A N 1
ATOM 894 C CA . THR A 1 110 ? 14.876 -7.383 -17.876 1.00 94.94 110 THR A CA 1
ATOM 895 C C . THR A 1 110 ? 16.361 -7.438 -17.539 1.00 94.94 110 THR A C 1
ATOM 897 O O . THR A 1 110 ? 16.896 -6.559 -16.844 1.00 94.94 110 THR A O 1
ATOM 900 N N . ASP A 1 111 ? 17.029 -8.468 -18.032 1.00 93.94 111 ASP A N 1
ATOM 901 C CA . ASP A 1 111 ? 18.459 -8.660 -17.928 1.00 93.94 111 ASP A CA 1
ATOM 902 C C . ASP A 1 111 ? 19.073 -8.939 -19.299 1.00 93.94 111 ASP A C 1
ATOM 904 O O . ASP A 1 111 ? 18.445 -9.464 -20.215 1.00 93.94 111 ASP A O 1
ATOM 908 N N . MET A 1 112 ? 20.328 -8.536 -19.461 1.00 94.12 112 MET A N 1
ATOM 909 C CA . MET A 1 112 ? 21.080 -8.795 -20.683 1.00 94.12 112 MET A CA 1
ATOM 910 C C . MET A 1 112 ? 22.586 -8.827 -20.412 1.00 94.12 112 MET A C 1
ATOM 912 O O . MET A 1 112 ? 23.061 -8.182 -19.470 1.00 94.12 112 MET A O 1
ATOM 916 N N . PRO A 1 113 ? 23.374 -9.515 -21.252 1.00 93.69 113 PRO A N 1
ATOM 917 C CA . PRO A 1 113 ? 24.828 -9.476 -21.171 1.00 93.69 113 PRO A CA 1
ATOM 918 C C . PRO A 1 113 ? 25.398 -8.059 -21.338 1.00 93.69 113 PRO A C 1
ATOM 920 O O . PRO A 1 113 ? 24.871 -7.219 -22.066 1.00 93.69 113 PRO A O 1
ATOM 923 N N . ALA A 1 114 ? 26.526 -7.782 -20.694 1.00 89.88 114 ALA A N 1
ATOM 924 C CA . ALA A 1 114 ? 27.230 -6.501 -20.761 1.00 89.88 114 ALA A CA 1
ATOM 925 C C . ALA A 1 114 ? 27.774 -6.162 -22.157 1.00 89.88 114 ALA A C 1
ATOM 927 O O . ALA A 1 114 ? 28.043 -4.994 -22.440 1.00 89.88 114 ALA A O 1
ATOM 928 N N . ASP A 1 115 ? 27.962 -7.166 -23.009 1.00 90.44 115 ASP A N 1
ATOM 929 C CA . ASP A 1 115 ? 28.370 -7.041 -24.407 1.00 90.44 115 ASP A CA 1
ATOM 930 C C . ASP A 1 115 ? 27.178 -6.994 -25.383 1.00 90.44 115 ASP A C 1
ATOM 932 O O . ASP A 1 115 ? 27.366 -7.123 -26.593 1.00 90.44 115 ASP A O 1
ATOM 936 N N . THR A 1 116 ? 25.964 -6.757 -24.867 1.00 93.88 116 THR A N 1
ATOM 937 C CA . THR A 1 116 ? 24.736 -6.560 -25.650 1.00 93.88 116 THR A CA 1
ATOM 938 C C . THR A 1 116 ? 24.887 -5.490 -26.737 1.00 93.88 116 THR A C 1
ATOM 940 O O . THR A 1 116 ? 25.622 -4.509 -26.597 1.00 93.88 116 THR A O 1
ATOM 943 N N . THR A 1 117 ? 24.141 -5.659 -27.828 1.00 96.81 117 THR A N 1
ATOM 944 C CA . THR A 1 117 ? 24.039 -4.668 -28.903 1.00 96.81 117 THR A CA 1
ATOM 945 C C . THR A 1 117 ? 23.040 -3.571 -28.547 1.00 96.81 117 THR A C 1
ATOM 947 O O . THR A 1 117 ? 22.209 -3.718 -27.648 1.00 96.81 117 THR A O 1
ATOM 950 N N . PHE A 1 118 ? 23.082 -2.458 -29.282 1.00 96.94 118 PHE A N 1
ATOM 951 C CA . PHE A 1 118 ? 22.094 -1.395 -29.108 1.00 96.94 118 PHE A CA 1
ATOM 952 C C . PHE A 1 118 ? 20.680 -1.885 -29.425 1.00 96.94 118 PHE A C 1
ATOM 954 O O . PHE A 1 118 ? 19.741 -1.524 -28.730 1.00 96.94 118 PHE A O 1
ATOM 961 N N . GLU A 1 119 ? 20.532 -2.698 -30.466 1.00 97.25 119 GLU A N 1
ATOM 962 C CA . GLU A 1 119 ? 19.251 -3.220 -30.931 1.00 97.25 119 GLU A CA 1
ATOM 963 C C . GLU A 1 119 ? 18.631 -4.146 -29.878 1.00 97.25 119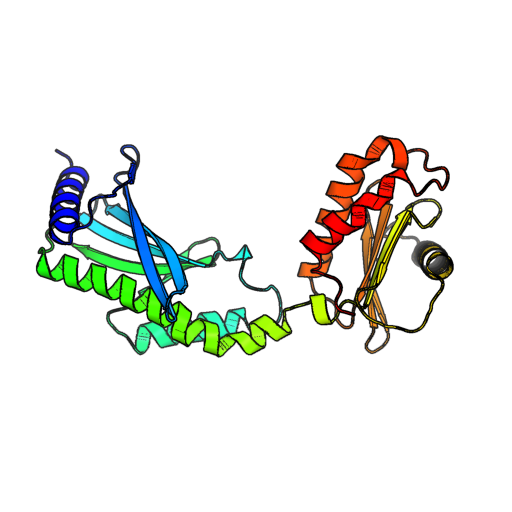 GLU A C 1
ATOM 965 O O . GLU A 1 119 ? 17.443 -4.025 -29.580 1.00 97.25 119 GLU A O 1
ATOM 970 N N . ASN A 1 120 ? 19.446 -5.001 -29.251 1.00 95.56 120 ASN A N 1
ATOM 971 C CA . ASN A 1 120 ? 18.996 -5.846 -28.150 1.00 95.56 120 ASN A CA 1
ATOM 972 C C . ASN A 1 120 ? 18.648 -5.006 -26.912 1.00 95.56 120 ASN A C 1
ATOM 974 O O . ASN A 1 120 ? 17.555 -5.134 -26.371 1.00 95.56 120 ASN A O 1
ATOM 978 N N . PHE A 1 121 ? 19.515 -4.060 -26.526 1.00 95.62 121 PHE A N 1
ATOM 979 C CA . PHE A 1 121 ? 19.222 -3.129 -25.432 1.00 95.62 121 PHE A CA 1
ATOM 980 C C . PHE A 1 121 ? 17.925 -2.346 -25.668 1.00 95.62 121 PHE A C 1
ATOM 982 O O . PHE A 1 121 ? 17.127 -2.189 -24.752 1.00 95.62 121 PHE A O 1
ATOM 989 N N . GLN A 1 122 ? 17.697 -1.851 -26.885 1.00 95.69 122 GLN A N 1
ATOM 990 C CA . GLN A 1 122 ? 16.480 -1.131 -27.246 1.00 95.69 122 GLN A CA 1
ATOM 991 C C . GLN A 1 122 ? 15.247 -2.026 -27.111 1.00 95.69 122 GLN A C 1
ATOM 993 O O . GLN A 1 122 ? 14.243 -1.571 -26.568 1.00 95.69 122 GLN A O 1
ATOM 998 N N . SER A 1 123 ? 15.319 -3.268 -27.594 1.00 94.94 123 SER A N 1
ATOM 999 C CA . SER A 1 123 ? 14.224 -4.235 -27.485 1.00 94.94 123 SER A CA 1
ATOM 1000 C C . SER A 1 123 ? 13.847 -4.485 -26.022 1.00 94.94 123 SER A C 1
ATOM 1002 O O . SER A 1 123 ? 12.693 -4.293 -25.645 1.00 94.94 123 SER A O 1
ATOM 1004 N N . GLU A 1 124 ? 14.833 -4.795 -25.181 1.00 94.56 124 GLU A N 1
ATOM 1005 C CA . GLU A 1 124 ? 14.640 -5.040 -23.746 1.00 94.56 124 GLU A CA 1
ATOM 1006 C C . GLU A 1 124 ? 14.187 -3.785 -22.983 1.00 94.56 124 GLU A C 1
ATOM 1008 O O . GLU A 1 124 ? 13.326 -3.813 -22.104 1.00 94.56 124 GLU A O 1
ATOM 1013 N N . TYR A 1 125 ? 14.711 -2.615 -23.345 1.00 93.38 125 TYR A N 1
ATOM 1014 C CA . TYR A 1 125 ? 14.276 -1.367 -22.725 1.00 93.38 125 TYR A CA 1
ATOM 1015 C C . TYR A 1 125 ? 12.812 -1.038 -23.065 1.00 93.38 125 TYR A C 1
ATOM 1017 O O . TYR A 1 125 ? 12.078 -0.482 -22.244 1.00 93.38 125 TYR A O 1
ATOM 1025 N N . LEU A 1 126 ? 12.362 -1.376 -24.277 1.00 92.56 126 LEU A N 1
ATOM 1026 C CA . LEU A 1 126 ? 10.968 -1.214 -24.682 1.00 92.56 126 LEU A CA 1
ATOM 1027 C C . LEU A 1 126 ? 10.055 -2.256 -24.023 1.00 92.56 126 LEU A C 1
ATOM 1029 O O . LEU A 1 126 ? 8.938 -1.893 -23.640 1.00 92.56 126 LEU A O 1
ATOM 1033 N N . SER A 1 127 ? 10.508 -3.500 -23.834 1.00 93.69 127 SER A N 1
ATOM 1034 C CA . SER A 1 127 ? 9.718 -4.544 -23.164 1.00 93.69 127 SER A CA 1
ATOM 1035 C C . SER A 1 127 ? 9.365 -4.155 -21.723 1.00 93.69 127 SER A C 1
ATOM 1037 O O . SER A 1 127 ? 8.213 -4.312 -21.322 1.00 93.69 127 SER A O 1
ATOM 1039 N N . LEU A 1 128 ? 10.269 -3.490 -20.991 1.00 93.81 128 LEU A N 1
ATOM 1040 C CA . LEU A 1 128 ? 9.971 -2.893 -19.677 1.00 93.81 128 LEU A CA 1
ATOM 1041 C C . LEU A 1 128 ? 8.789 -1.925 -19.714 1.00 93.81 128 LEU A C 1
ATOM 1043 O O . LEU A 1 128 ? 7.888 -1.994 -18.875 1.00 93.81 128 LEU A O 1
ATOM 1047 N N . LYS A 1 129 ? 8.780 -1.010 -20.692 1.00 92.81 129 LYS A N 1
ATOM 1048 C CA . LYS A 1 129 ? 7.682 -0.051 -20.861 1.00 92.81 129 LYS A CA 1
ATOM 1049 C C . LYS A 1 129 ? 6.377 -0.784 -21.165 1.00 92.81 129 LYS A C 1
ATOM 1051 O O . LYS A 1 129 ? 5.336 -0.422 -20.616 1.00 92.81 129 LYS A O 1
ATOM 1056 N N . HIS A 1 130 ? 6.425 -1.814 -22.007 1.00 93.31 130 HIS A N 1
ATOM 1057 C CA . HIS A 1 130 ? 5.267 -2.656 -22.299 1.00 93.31 130 HIS A CA 1
ATOM 1058 C C . HIS A 1 130 ? 4.774 -3.415 -21.061 1.00 93.31 130 HIS A C 1
ATOM 1060 O O . HIS A 1 130 ? 3.569 -3.435 -20.818 1.00 93.31 130 HIS A O 1
ATOM 1066 N N . GLY A 1 131 ? 5.673 -3.948 -20.234 1.00 95.44 131 GLY A N 1
ATOM 1067 C CA . GLY A 1 131 ? 5.335 -4.613 -18.977 1.00 95.44 131 GLY A CA 1
ATOM 1068 C C . GLY A 1 131 ? 4.706 -3.680 -17.954 1.00 95.44 131 GLY A C 1
ATOM 1069 O O . GLY A 1 131 ? 3.689 -4.040 -17.355 1.00 95.44 131 GLY A O 1
ATOM 1070 N N . ALA A 1 132 ? 5.222 -2.457 -17.817 1.00 95.12 132 ALA A N 1
ATOM 1071 C CA . ALA A 1 132 ? 4.607 -1.434 -16.977 1.00 95.12 132 ALA A CA 1
ATOM 1072 C C . ALA A 1 132 ? 3.201 -1.062 -17.480 1.00 95.12 132 ALA A C 1
ATOM 1074 O O . ALA A 1 132 ? 2.244 -1.054 -16.708 1.00 95.12 132 ALA A O 1
ATOM 1075 N N .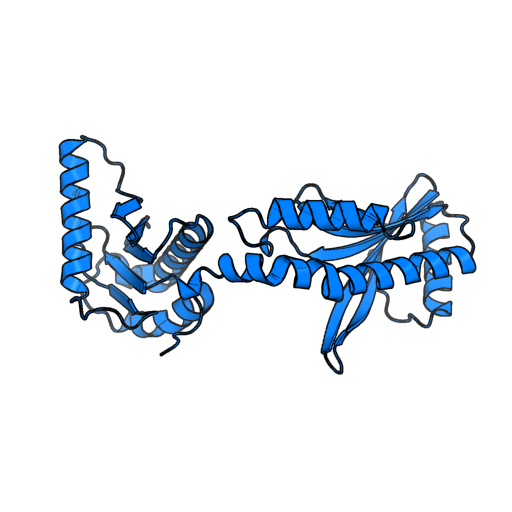 LEU A 1 133 ? 3.033 -0.831 -18.787 1.00 94.00 133 LEU A N 1
ATOM 1076 C CA . LEU A 1 133 ? 1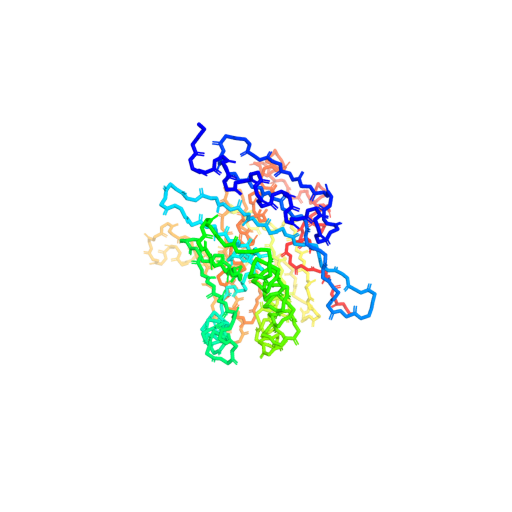.718 -0.549 -19.375 1.00 94.00 133 LEU A CA 1
ATOM 1077 C C . LEU A 1 133 ? 0.735 -1.710 -19.184 1.00 94.00 133 LEU A C 1
ATOM 1079 O O . LEU A 1 133 ? -0.413 -1.486 -18.811 1.00 94.00 133 LEU A O 1
ATOM 1083 N N . ASN A 1 134 ? 1.168 -2.950 -19.408 1.00 94.50 134 ASN A N 1
ATOM 1084 C CA . ASN A 1 134 ? 0.339 -4.134 -19.198 1.00 94.50 134 ASN A CA 1
ATOM 1085 C C . ASN A 1 134 ? -0.083 -4.276 -17.726 1.00 94.50 134 ASN A C 1
ATOM 1087 O O . ASN A 1 134 ? -1.238 -4.601 -17.442 1.00 94.50 134 ASN A O 1
ATOM 1091 N N . TYR A 1 135 ? 0.815 -3.952 -16.793 1.00 95.06 135 TYR A N 1
ATOM 1092 C CA . TYR A 1 135 ? 0.510 -3.950 -15.368 1.00 95.06 135 TYR A CA 1
ATOM 1093 C C . TYR A 1 135 ? -0.615 -2.963 -15.027 1.00 95.06 135 TYR A C 1
ATOM 1095 O O . TYR A 1 135 ? -1.647 -3.367 -14.487 1.00 95.06 135 TYR A O 1
ATOM 1103 N N . PHE A 1 136 ? -0.471 -1.690 -15.406 1.00 92.31 136 PHE A N 1
ATOM 1104 C CA . PHE A 1 136 ? -1.449 -0.653 -15.057 1.00 92.31 136 PHE A CA 1
ATOM 1105 C C . PHE A 1 136 ? -2.747 -0.720 -15.870 1.00 92.31 136 PHE A C 1
ATOM 1107 O O . PHE A 1 136 ? -3.798 -0.366 -15.344 1.00 92.31 136 PHE A O 1
ATOM 1114 N N . ASN A 1 137 ? -2.710 -1.207 -17.115 1.00 91.00 137 ASN A N 1
ATOM 1115 C CA . ASN A 1 137 ? -3.887 -1.211 -17.994 1.00 91.00 137 ASN A CA 1
ATOM 1116 C C . ASN A 1 137 ? -4.646 -2.541 -18.004 1.00 91.00 137 ASN A C 1
ATOM 1118 O O . ASN A 1 137 ? -5.800 -2.570 -18.432 1.00 91.00 137 ASN A O 1
ATOM 1122 N N . LYS A 1 138 ? -4.027 -3.647 -17.569 1.00 92.56 138 LYS A N 1
ATOM 1123 C CA . LYS A 1 138 ? -4.678 -4.967 -17.548 1.00 92.56 138 LYS A CA 1
ATOM 1124 C C . LYS A 1 138 ? -4.646 -5.623 -16.176 1.00 92.56 138 LYS A C 1
ATOM 1126 O O . LYS A 1 138 ? -5.705 -6.001 -15.681 1.00 92.56 138 LYS A O 1
ATOM 1131 N N . ILE A 1 139 ? -3.470 -5.751 -15.555 1.00 94.25 139 ILE A N 1
ATOM 1132 C CA . ILE A 1 139 ? -3.335 -6.491 -14.289 1.00 94.25 139 ILE A CA 1
ATOM 1133 C C . ILE A 1 139 ? -4.095 -5.780 -13.168 1.00 94.25 139 ILE A C 1
ATOM 1135 O O . ILE A 1 139 ? -5.025 -6.372 -12.622 1.00 94.25 139 ILE A O 1
ATOM 1139 N N . ILE A 1 140 ? -3.768 -4.516 -12.879 1.00 90.94 140 ILE A N 1
ATOM 1140 C CA . ILE A 1 140 ? -4.423 -3.741 -11.815 1.00 90.94 140 ILE A CA 1
ATOM 1141 C C . ILE A 1 140 ? -5.942 -3.642 -12.032 1.00 90.94 140 ILE A C 1
ATOM 1143 O O . ILE A 1 140 ? -6.681 -4.018 -11.123 1.00 90.94 140 ILE A O 1
ATOM 1147 N N . PRO A 1 141 ? -6.456 -3.267 -13.220 1.00 89.56 141 PRO A N 1
ATOM 1148 C CA . PRO A 1 141 ? -7.898 -3.243 -13.461 1.00 89.56 141 PRO A CA 1
ATOM 1149 C C . PRO A 1 141 ? -8.587 -4.598 -13.263 1.00 89.56 141 PRO A C 1
ATOM 1151 O O . PRO A 1 141 ? -9.720 -4.641 -12.791 1.00 89.56 141 PRO A O 1
ATOM 1154 N N . SER A 1 142 ? -7.916 -5.715 -13.572 1.00 90.50 142 SER A N 1
ATOM 1155 C CA . SER A 1 142 ? -8.500 -7.055 -13.398 1.00 90.50 142 SER A CA 1
ATOM 1156 C C . SER A 1 142 ? -8.709 -7.460 -11.936 1.00 90.50 142 SER A C 1
ATOM 1158 O O . SER A 1 142 ? -9.503 -8.359 -11.662 1.00 90.50 142 SER A O 1
ATOM 1160 N N . ILE A 1 143 ? -8.022 -6.793 -11.007 1.00 87.69 143 ILE A N 1
ATOM 1161 C CA . ILE A 1 143 ? -8.123 -7.019 -9.559 1.00 87.69 143 ILE A CA 1
ATOM 1162 C C . ILE A 1 143 ? -8.678 -5.796 -8.812 1.00 87.69 143 ILE A C 1
ATOM 1164 O O . ILE A 1 143 ? -8.864 -5.854 -7.599 1.00 87.69 143 ILE A O 1
ATOM 1168 N N . ASP A 1 144 ? -9.003 -4.713 -9.524 1.00 80.94 144 ASP A N 1
ATOM 1169 C CA . ASP A 1 144 ? -9.479 -3.441 -8.964 1.00 80.94 144 ASP A CA 1
ATOM 1170 C C . ASP A 1 144 ? -10.757 -3.612 -8.133 1.00 80.94 144 ASP A C 1
ATOM 1172 O O . ASP A 1 144 ? -10.913 -2.997 -7.083 1.00 80.94 144 ASP A O 1
ATOM 1176 N N . ALA A 1 145 ? -11.657 -4.511 -8.539 1.00 72.38 145 ALA A N 1
ATOM 1177 C CA . ALA A 1 145 ? -12.852 -4.824 -7.757 1.00 72.38 145 ALA A CA 1
ATOM 1178 C C . ALA A 1 145 ? -12.510 -5.396 -6.368 1.00 72.38 145 ALA A C 1
ATOM 1180 O O . ALA A 1 145 ? -13.175 -5.068 -5.389 1.00 72.38 145 ALA A O 1
ATOM 1181 N N . GLU A 1 146 ? -11.462 -6.215 -6.262 1.00 73.19 146 GLU A N 1
ATOM 1182 C CA . GLU A 1 146 ? -10.995 -6.756 -4.983 1.00 73.19 146 GLU A CA 1
ATOM 1183 C C . GLU A 1 146 ? -10.226 -5.692 -4.188 1.00 73.19 146 GLU A C 1
ATOM 1185 O O . GLU A 1 146 ? -10.474 -5.539 -2.996 1.00 73.19 146 GLU A O 1
ATOM 1190 N N . PHE A 1 147 ? -9.408 -4.858 -4.843 1.00 67.88 147 PHE A N 1
ATOM 1191 C CA . PHE A 1 147 ? -8.805 -3.668 -4.217 1.00 67.88 147 PHE A CA 1
ATOM 1192 C C . PHE A 1 147 ? -9.875 -2.755 -3.597 1.00 67.88 147 PHE A C 1
ATOM 1194 O O . PHE A 1 147 ? -9.730 -2.298 -2.463 1.00 67.88 147 PHE A O 1
ATOM 1201 N N . LYS A 1 148 ? -10.984 -2.535 -4.314 1.00 64.25 148 LYS A N 1
ATOM 1202 C CA . LYS A 1 148 ? -12.130 -1.739 -3.859 1.00 64.25 148 LYS A CA 1
ATOM 1203 C C . LYS A 1 148 ? -12.920 -2.412 -2.743 1.00 64.25 148 LYS A C 1
ATOM 1205 O O . LYS A 1 148 ? -13.373 -1.714 -1.844 1.00 64.25 148 LYS A O 1
ATOM 1210 N N . LYS A 1 149 ? -13.042 -3.743 -2.724 1.00 59.06 149 LYS A N 1
ATOM 1211 C CA . LYS A 1 149 ? -13.616 -4.463 -1.568 1.00 59.06 149 LYS A CA 1
ATOM 1212 C C . LYS A 1 149 ? -12.785 -4.263 -0.300 1.00 59.06 149 LYS A C 1
ATOM 1214 O O . LYS A 1 149 ? -13.357 -4.169 0.782 1.00 59.06 149 LYS A O 1
ATOM 1219 N N . VAL A 1 150 ? -11.463 -4.144 -0.440 1.00 57.81 150 VAL A N 1
ATOM 1220 C CA . VAL A 1 150 ? -10.538 -3.801 0.654 1.00 57.81 150 VAL A CA 1
ATOM 1221 C C . VAL A 1 150 ? -10.485 -2.284 0.908 1.00 57.81 150 VAL A C 1
ATOM 1223 O O . VAL A 1 150 ? -9.774 -1.830 1.805 1.00 57.81 150 VAL A O 1
ATOM 1226 N N . ASN A 1 151 ? -11.279 -1.462 0.205 1.00 57.00 151 ASN A N 1
ATOM 1227 C CA . ASN A 1 151 ? -11.454 -0.047 0.531 1.00 57.00 151 ASN A CA 1
ATOM 1228 C C . ASN A 1 151 ? -12.304 0.086 1.807 1.00 57.00 151 ASN A C 1
ATOM 1230 O O . ASN A 1 151 ? -13.485 0.422 1.799 1.00 57.00 151 ASN A O 1
ATOM 1234 N N . THR A 1 152 ? -11.658 -0.233 2.927 1.00 58.75 152 THR A N 1
ATOM 1235 C CA . THR A 1 152 ? -12.185 -0.326 4.293 1.00 58.75 152 THR A CA 1
ATOM 1236 C C . THR A 1 152 ? -13.035 0.867 4.732 1.00 58.75 152 THR A C 1
ATOM 1238 O O . THR A 1 152 ? -13.867 0.708 5.618 1.00 58.75 152 THR A O 1
ATOM 1241 N N . PHE A 1 153 ? -12.873 2.042 4.117 1.00 64.50 153 PHE A N 1
ATOM 1242 C CA . PHE A 1 153 ? -13.562 3.279 4.492 1.00 64.50 153 PHE A CA 1
ATOM 1243 C C . PHE A 1 153 ? -15.076 3.227 4.278 1.00 64.50 153 PHE A C 1
ATOM 1245 O O . PHE A 1 153 ? -15.817 3.728 5.117 1.00 64.50 153 PHE A O 1
ATOM 1252 N N . GLU A 1 154 ? -15.548 2.541 3.232 1.00 66.50 154 GLU A N 1
ATOM 1253 C CA . GLU A 1 154 ? -16.987 2.354 2.995 1.00 66.50 154 GLU A CA 1
ATOM 1254 C C . GLU A 1 154 ? -17.636 1.407 4.004 1.00 66.50 154 GLU A C 1
ATOM 1256 O O . GLU A 1 154 ? -18.836 1.184 3.935 1.00 66.50 154 GLU A O 1
ATOM 1261 N N . ARG A 1 155 ? -16.874 0.820 4.929 1.00 76.81 155 ARG A N 1
ATOM 1262 C CA . ARG A 1 155 ? -17.370 -0.106 5.956 1.00 76.81 155 ARG A CA 1
ATOM 1263 C C . ARG A 1 155 ? -17.209 0.445 7.366 1.00 76.81 155 ARG A C 1
ATOM 1265 O O . ARG A 1 155 ? -17.729 -0.148 8.306 1.00 76.81 155 ARG A O 1
ATOM 1272 N N . ILE A 1 156 ? -16.535 1.588 7.512 1.00 87.50 156 ILE A N 1
ATOM 1273 C CA . ILE A 1 156 ? -16.432 2.312 8.777 1.00 87.50 156 ILE A CA 1
ATOM 1274 C C . ILE A 1 156 ? -17.752 3.036 9.023 1.00 87.50 156 ILE A C 1
ATOM 1276 O O . ILE A 1 156 ? -18.283 3.706 8.143 1.00 87.50 156 ILE A O 1
ATOM 1280 N N . GLN A 1 157 ? -18.267 2.921 10.239 1.00 90.06 157 GLN A N 1
ATOM 1281 C CA . GLN A 1 157 ? -19.489 3.590 10.663 1.00 90.06 157 GLN A CA 1
ATOM 1282 C C . GLN A 1 157 ? -19.166 4.813 11.526 1.00 90.06 157 GLN A C 1
ATOM 1284 O O . GLN A 1 157 ? -19.592 5.926 11.210 1.00 90.06 157 GLN A O 1
ATOM 1289 N N . HIS A 1 158 ? -18.373 4.623 12.585 1.00 93.06 158 HIS A N 1
ATOM 1290 C CA . HIS A 1 158 ? -18.092 5.656 13.588 1.00 93.06 158 HIS A CA 1
ATOM 1291 C C . HIS A 1 158 ? -16.732 5.407 14.255 1.00 93.06 158 HIS A C 1
ATOM 1293 O O . HIS A 1 158 ? -16.406 4.278 14.617 1.00 93.06 158 HIS A O 1
ATOM 1299 N N . LEU A 1 159 ? -15.931 6.456 14.415 1.00 95.06 159 LEU 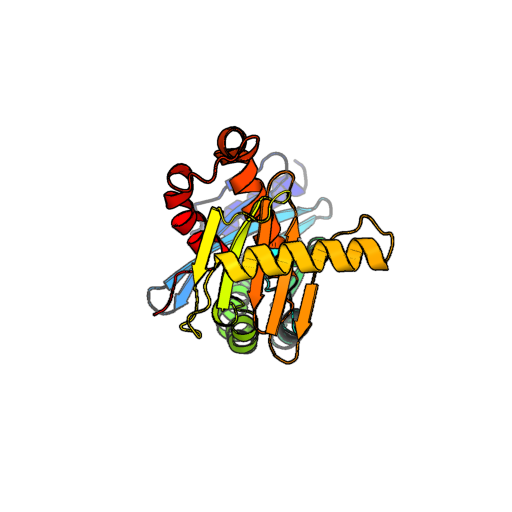A N 1
ATOM 1300 C CA . LEU A 1 159 ? -14.718 6.482 15.233 1.00 95.06 159 LEU A CA 1
ATOM 1301 C C . LEU A 1 159 ? -14.976 7.247 16.533 1.00 95.06 159 LEU A C 1
ATOM 1303 O O . LEU A 1 159 ? -15.527 8.341 16.491 1.00 95.06 159 LEU A O 1
ATOM 1307 N N . TYR A 1 160 ? -14.475 6.736 17.652 1.00 97.12 160 TYR A N 1
ATOM 1308 C CA . TYR A 1 160 ? -14.470 7.410 18.948 1.00 97.12 160 TYR A CA 1
ATOM 1309 C C . TYR A 1 160 ? -13.052 7.467 19.507 1.00 97.12 160 TYR A C 1
ATOM 1311 O O . TYR A 1 160 ? -12.307 6.489 19.423 1.00 97.12 160 TYR A O 1
ATOM 1319 N N . LEU A 1 161 ? -12.701 8.586 20.129 1.00 97.56 161 LEU A N 1
ATOM 1320 C CA . LEU A 1 161 ? -11.513 8.767 20.953 1.00 97.56 161 LEU A CA 1
ATOM 1321 C C . LEU A 1 161 ? -11.954 9.187 22.349 1.00 97.56 161 LEU A C 1
ATOM 1323 O O . LEU A 1 161 ? -12.678 10.169 22.507 1.00 97.56 161 LEU A O 1
ATOM 1327 N N . PHE A 1 162 ? -11.499 8.464 23.363 1.00 96.62 162 PHE A N 1
ATOM 1328 C CA . PHE A 1 162 ? -11.858 8.730 24.753 1.00 96.62 162 PHE A CA 1
ATOM 1329 C C . PHE A 1 162 ? -10.694 8.449 25.698 1.00 96.62 162 PHE A C 1
ATOM 1331 O O . PHE A 1 162 ? -9.754 7.725 25.358 1.00 96.62 162 PHE A O 1
ATOM 1338 N N . THR A 1 163 ? -10.733 9.040 26.889 1.00 95.38 163 THR A N 1
ATOM 1339 C CA . THR A 1 163 ? -9.699 8.833 27.905 1.00 95.38 163 THR A CA 1
ATOM 1340 C C . THR A 1 163 ? -9.672 7.389 28.377 1.00 95.38 163 THR A C 1
ATOM 1342 O O . THR A 1 163 ? -10.699 6.758 28.618 1.00 95.38 163 THR A O 1
ATOM 1345 N N . ILE A 1 164 ? -8.470 6.856 28.566 1.00 91.19 164 ILE A N 1
ATOM 1346 C CA . ILE A 1 164 ? -8.302 5.457 28.957 1.00 91.19 164 ILE A CA 1
ATOM 1347 C C . ILE A 1 164 ? -8.668 5.179 30.420 1.00 91.19 164 ILE A C 1
ATOM 1349 O O . ILE A 1 164 ? -8.923 4.033 30.773 1.00 91.19 164 ILE A O 1
ATOM 1353 N N . THR A 1 165 ? -8.633 6.207 31.269 1.00 87.19 165 THR A N 1
ATOM 1354 C CA . THR A 1 165 ? -8.869 6.106 32.716 1.00 87.19 165 THR A CA 1
ATOM 1355 C C . THR A 1 165 ? -10.319 6.359 33.100 1.00 87.19 165 THR A C 1
ATOM 1357 O O . THR A 1 165 ? -10.813 5.724 34.023 1.00 87.19 165 THR A O 1
ATOM 1360 N N . SER A 1 166 ? -10.991 7.295 32.429 1.00 89.88 166 SER A N 1
ATOM 1361 C CA . SER A 1 166 ? -12.343 7.730 32.794 1.00 89.88 166 SER A CA 1
ATOM 1362 C C . SER A 1 166 ? -13.394 7.472 31.718 1.00 89.88 166 SER A C 1
ATOM 1364 O O . SER A 1 166 ? -14.580 7.593 32.006 1.00 89.88 166 SER A O 1
ATOM 1366 N N . GLY A 1 167 ? -12.999 7.116 30.493 1.00 92.69 167 GLY A N 1
ATOM 1367 C CA . GLY A 1 167 ? -13.940 6.906 29.392 1.00 92.69 167 GLY A CA 1
ATOM 1368 C C . GLY A 1 167 ? -14.591 8.187 28.867 1.00 92.69 167 GLY A C 1
ATOM 1369 O O . GLY A 1 167 ? -15.548 8.108 28.096 1.00 92.69 167 GLY A O 1
ATOM 1370 N N . ILE A 1 168 ? -14.095 9.362 29.271 1.00 94.31 168 ILE A N 1
ATOM 1371 C CA . ILE A 1 168 ? -14.620 10.656 28.828 1.00 94.31 168 ILE A CA 1
ATOM 1372 C C . ILE A 1 168 ? -14.287 10.822 27.350 1.00 94.31 168 ILE A C 1
ATOM 1374 O O . ILE A 1 168 ? -13.130 10.677 26.944 1.00 94.31 168 ILE A O 1
ATOM 1378 N N . LEU A 1 169 ? -15.310 11.121 26.555 1.00 95.81 169 LEU A N 1
ATOM 1379 C CA . LEU A 1 169 ? -15.166 11.336 25.127 1.00 95.81 169 LEU A CA 1
ATOM 1380 C C . LEU A 1 169 ? -14.360 12.609 24.846 1.00 95.81 169 LEU A C 1
ATOM 1382 O O . LEU A 1 169 ? -14.596 13.662 25.432 1.00 95.81 169 LEU A O 1
ATOM 1386 N N . ILE A 1 170 ? -13.407 12.494 23.929 1.00 96.38 170 ILE A N 1
ATOM 1387 C CA . ILE A 1 170 ? -12.555 13.594 23.467 1.00 96.38 170 ILE A CA 1
ATOM 1388 C C . ILE A 1 170 ? -12.998 14.038 22.076 1.00 96.38 170 ILE A C 1
ATOM 1390 O O . ILE A 1 170 ? -13.024 15.227 21.770 1.00 96.38 170 ILE A O 1
ATOM 1394 N N . TYR A 1 171 ? -13.300 13.065 21.221 1.00 96.31 171 TYR A N 1
ATOM 1395 C CA . TYR A 1 171 ? -13.630 13.281 19.824 1.00 96.31 171 TYR A CA 1
ATOM 1396 C C . TYR A 1 171 ? -14.388 12.075 19.283 1.00 96.31 171 TYR A C 1
ATOM 1398 O O . TYR A 1 171 ? -14.078 10.935 19.634 1.00 96.31 171 TYR A O 1
ATOM 1406 N N . ASP A 1 172 ? -15.327 12.315 18.382 1.00 95.12 172 ASP A N 1
ATOM 1407 C CA . ASP A 1 172 ? -15.970 11.273 17.604 1.00 95.12 172 ASP A CA 1
ATOM 1408 C C . ASP A 1 172 ? -16.199 11.731 16.160 1.00 95.12 172 ASP A C 1
ATOM 1410 O O . ASP A 1 172 ? -16.281 12.923 15.870 1.00 95.12 172 ASP A O 1
ATOM 1414 N N . GLN A 1 173 ? -16.252 10.772 15.239 1.00 92.88 173 GLN A N 1
ATOM 1415 C CA . GLN A 1 173 ? -16.461 11.032 13.819 1.00 92.88 173 GLN A CA 1
ATOM 1416 C C . GLN A 1 173 ? -17.331 9.958 13.187 1.00 92.88 173 GLN A C 1
ATOM 1418 O O . GLN A 1 173 ? -16.938 8.792 13.109 1.00 92.88 173 GLN A O 1
ATOM 1423 N N . ARG A 1 174 ? -18.476 10.375 12.651 1.00 90.56 174 ARG A N 1
ATOM 1424 C CA . ARG A 1 174 ? -19.348 9.522 11.839 1.00 90.56 174 ARG A CA 1
ATOM 1425 C C . ARG A 1 174 ? -18.885 9.512 10.387 1.00 90.56 174 ARG A C 1
ATOM 1427 O O . ARG A 1 174 ? -18.605 10.565 9.818 1.00 90.56 174 ARG A O 1
ATOM 1434 N N . PHE A 1 175 ? -18.822 8.323 9.801 1.00 87.12 175 PHE A N 1
ATOM 1435 C CA . PHE A 1 175 ? -18.484 8.106 8.389 1.00 87.12 175 PHE A CA 1
ATOM 1436 C C . PHE A 1 175 ? -19.701 7.677 7.570 1.00 87.12 175 PHE A C 1
ATOM 1438 O O . PHE A 1 175 ? -19.735 7.901 6.365 1.00 87.12 175 PHE A O 1
ATOM 1445 N N . LYS A 1 176 ? -20.712 7.101 8.232 1.00 83.19 176 LYS A N 1
ATOM 1446 C CA . LYS A 1 176 ? -22.006 6.751 7.647 1.00 83.19 176 LYS A CA 1
ATOM 1447 C C . LYS A 1 176 ? -23.142 7.384 8.430 1.00 83.19 176 LYS A C 1
ATOM 1449 O O . LYS A 1 176 ? -23.026 7.659 9.624 1.00 83.19 176 LYS A O 1
ATOM 1454 N N . ARG A 1 177 ? -24.279 7.548 7.757 1.00 75.88 177 ARG A N 1
ATOM 1455 C CA . ARG A 1 177 ? -25.542 7.898 8.401 1.00 75.88 177 ARG A CA 1
ATOM 1456 C C . ARG A 1 177 ? -26.112 6.659 9.098 1.00 75.88 177 ARG A C 1
ATOM 1458 O O . ARG A 1 177 ? -26.808 5.863 8.477 1.00 75.88 177 ARG A O 1
ATOM 1465 N N . THR A 1 178 ? -25.766 6.482 10.366 1.00 71.62 178 THR A N 1
ATOM 1466 C CA . THR A 1 178 ? -26.310 5.443 11.252 1.00 71.62 178 THR A CA 1
ATOM 1467 C C . THR A 1 178 ? -27.364 6.027 12.195 1.00 71.62 178 THR A C 1
ATOM 1469 O O . THR A 1 178 ? -27.625 7.233 12.172 1.00 71.62 178 THR A O 1
ATOM 1472 N N . GLU A 1 179 ? -28.006 5.171 12.995 1.00 75.62 179 GLU A N 1
ATOM 1473 C CA . GLU A 1 179 ? -28.884 5.621 14.078 1.00 75.62 179 GLU A CA 1
ATOM 1474 C C . GLU A 1 179 ? -28.141 6.559 15.035 1.00 75.62 179 GLU A C 1
ATOM 1476 O O . GLU A 1 179 ? -26.936 6.427 15.272 1.00 75.62 179 GLU A O 1
ATOM 1481 N N . ASP A 1 180 ? -28.872 7.537 15.566 1.00 75.44 180 ASP A N 1
ATOM 1482 C CA . ASP A 1 180 ? -28.302 8.586 16.399 1.00 75.44 180 ASP A CA 1
ATOM 1483 C C . ASP A 1 180 ? -28.039 8.045 17.811 1.00 75.44 180 ASP A C 1
ATOM 1485 O O . ASP A 1 180 ? -28.888 8.106 18.698 1.00 75.44 180 ASP A O 1
ATOM 1489 N N . ILE A 1 181 ? -26.863 7.447 18.001 1.00 83.06 181 ILE A N 1
ATOM 1490 C CA . ILE A 1 181 ? -26.390 6.991 19.310 1.00 83.06 181 ILE A CA 1
ATOM 1491 C C . ILE A 1 181 ? -25.556 8.106 19.937 1.00 83.06 181 ILE A C 1
ATOM 1493 O O . ILE A 1 181 ? -24.626 8.620 19.303 1.00 83.06 181 ILE A O 1
ATOM 1497 N N . GLU A 1 182 ? -25.868 8.453 21.188 1.00 89.25 182 GLU A N 1
ATOM 1498 C CA . GLU A 1 182 ? -25.122 9.451 21.952 1.00 89.25 182 GLU A CA 1
ATOM 1499 C C . GLU A 1 182 ? -23.666 8.981 22.171 1.00 89.25 182 GLU A C 1
ATOM 1501 O O . GLU A 1 182 ? -23.438 7.968 22.843 1.00 89.25 182 GLU A O 1
ATOM 1506 N N . PRO A 1 183 ? -22.658 9.704 21.651 1.00 90.69 183 PRO A N 1
ATOM 1507 C CA . PRO A 1 183 ? -21.262 9.265 21.707 1.00 90.69 183 PRO A CA 1
ATOM 1508 C C . PRO A 1 183 ? -20.713 9.022 23.124 1.00 90.69 183 PRO A C 1
ATOM 1510 O O . PRO A 1 183 ? -19.932 8.091 23.330 1.00 90.69 183 PRO A O 1
ATOM 1513 N N . ASN A 1 184 ? -21.162 9.798 24.117 1.00 89.88 184 ASN A N 1
ATOM 1514 C CA . ASN A 1 184 ? -20.756 9.633 25.519 1.00 89.88 184 ASN A CA 1
ATOM 1515 C C . ASN A 1 184 ? -21.243 8.309 26.129 1.00 89.88 184 ASN A C 1
ATOM 1517 O O . ASN A 1 184 ? -20.548 7.712 26.954 1.00 89.88 184 ASN A O 1
ATOM 1521 N N . LEU A 1 185 ? -22.421 7.823 25.718 1.00 90.75 185 LEU A N 1
ATOM 1522 C CA . LEU A 1 185 ? -22.930 6.524 26.164 1.00 90.75 185 LEU A CA 1
ATOM 1523 C C . LEU A 1 185 ? -22.070 5.387 25.612 1.00 90.75 185 LEU A C 1
ATOM 1525 O O . LEU A 1 185 ? -21.788 4.426 26.328 1.00 90.75 185 LEU A O 1
ATOM 1529 N N . VAL A 1 186 ? -21.601 5.516 24.367 1.00 92.19 186 VAL A N 1
ATOM 1530 C CA . VAL A 1 186 ? -20.714 4.525 23.746 1.00 92.19 186 VAL A CA 1
ATOM 1531 C C . VAL A 1 186 ? -19.372 4.469 24.474 1.00 92.19 186 VAL A C 1
ATOM 1533 O O . VAL A 1 186 ? -18.948 3.387 24.879 1.00 92.19 186 VAL A O 1
ATOM 1536 N N . SER A 1 187 ? -18.712 5.610 24.702 1.00 92.75 187 SER A N 1
ATOM 1537 C CA . SER A 1 187 ? -17.404 5.625 25.374 1.00 92.75 187 SER A CA 1
ATOM 1538 C C . SER A 1 187 ? -17.479 5.153 26.832 1.00 92.75 187 SER A C 1
ATOM 1540 O O . SER A 1 187 ? -16.634 4.363 27.272 1.00 92.75 187 SER A O 1
ATOM 1542 N N . GLY A 1 188 ? -18.521 5.559 27.568 1.00 91.81 188 GLY A N 1
ATOM 1543 C CA . GLY A 1 188 ? -18.781 5.097 28.933 1.00 91.81 188 GLY A CA 1
ATOM 1544 C C . GLY A 1 188 ? -19.098 3.599 28.997 1.00 91.81 188 GLY A C 1
ATOM 1545 O O . GLY A 1 188 ? -18.568 2.882 29.852 1.00 91.81 188 GLY A O 1
ATOM 1546 N N . GLY A 1 189 ? -19.899 3.103 28.050 1.00 93.75 189 GLY A N 1
ATOM 1547 C CA . GLY A 1 189 ? -20.251 1.690 27.928 1.00 93.75 189 GLY A CA 1
ATOM 1548 C C . GLY A 1 189 ? -19.046 0.803 27.613 1.00 93.75 189 GLY A C 1
ATOM 1549 O O . GLY A 1 189 ? -18.820 -0.187 28.306 1.00 93.75 189 GLY A O 1
ATOM 1550 N N . LEU A 1 190 ? -18.222 1.181 26.630 1.00 94.00 190 LEU A N 1
ATOM 1551 C CA . LEU A 1 190 ? -17.012 0.436 26.252 1.00 94.00 190 LEU A CA 1
ATOM 1552 C C . LEU A 1 190 ? -15.973 0.396 27.378 1.00 94.00 190 LEU A C 1
ATOM 1554 O O . LEU A 1 190 ? -15.345 -0.642 27.612 1.00 94.00 190 LEU A O 1
ATOM 1558 N N . THR A 1 191 ? -15.813 1.507 28.098 1.00 92.31 191 THR A N 1
ATOM 1559 C CA . THR A 1 191 ? -14.943 1.581 29.278 1.00 92.31 191 THR A CA 1
ATOM 1560 C C . THR A 1 191 ? -15.441 0.647 30.381 1.00 92.31 191 THR A C 1
ATOM 1562 O O . THR A 1 191 ? -14.679 -0.178 30.885 1.00 92.31 191 THR A O 1
ATOM 1565 N N . SER A 1 192 ? -16.735 0.702 30.701 1.00 92.44 192 SER A N 1
ATOM 1566 C CA . SER A 1 192 ? -17.350 -0.153 31.725 1.00 92.44 192 SER A CA 1
ATOM 1567 C C . SER A 1 192 ? -17.257 -1.638 31.368 1.00 92.44 192 SER A C 1
ATOM 1569 O O . SER A 1 192 ? -16.874 -2.456 32.203 1.00 92.44 192 SER A O 1
ATOM 1571 N N . LEU A 1 193 ? -17.534 -1.992 30.110 1.00 92.00 193 LEU A N 1
ATOM 1572 C CA . LEU A 1 193 ? -17.399 -3.356 29.600 1.00 92.00 193 LEU A CA 1
ATOM 1573 C C . LEU A 1 193 ? -15.954 -3.863 29.708 1.00 92.00 193 LEU A C 1
ATOM 1575 O O . LEU A 1 193 ? -15.729 -5.004 30.114 1.00 92.00 193 LEU A O 1
ATOM 1579 N N . SER A 1 194 ? -14.979 -3.007 29.392 1.00 89.06 194 SER A N 1
ATOM 1580 C CA . SER A 1 194 ? -13.555 -3.324 29.537 1.00 89.06 194 SER A CA 1
ATOM 1581 C C . SER A 1 194 ? -13.192 -3.658 30.978 1.00 89.06 194 SER A C 1
ATOM 1583 O O . SER A 1 194 ? -12.555 -4.685 31.208 1.00 89.06 194 SER A O 1
ATOM 1585 N N . TYR A 1 195 ? -13.654 -2.861 31.945 1.00 89.69 195 TYR A N 1
ATOM 1586 C CA . TYR A 1 195 ? -13.431 -3.140 33.364 1.00 89.69 195 TYR A CA 1
ATOM 1587 C C . TYR A 1 195 ? -14.079 -4.450 33.812 1.00 89.69 195 TYR A C 1
ATOM 1589 O O . TYR A 1 195 ? -13.427 -5.262 34.461 1.00 89.69 195 TYR A O 1
ATOM 1597 N N . ILE A 1 196 ? -15.328 -4.705 33.416 1.00 91.62 196 ILE A N 1
ATOM 1598 C CA . ILE A 1 196 ? -16.029 -5.946 33.772 1.00 91.62 196 ILE A CA 1
ATOM 1599 C C . ILE A 1 196 ? -15.263 -7.172 33.256 1.00 91.62 196 ILE A C 1
ATOM 1601 O O . ILE A 1 196 ? -15.047 -8.126 34.001 1.00 91.62 196 ILE A O 1
ATOM 1605 N N . ILE A 1 197 ? -14.812 -7.155 31.998 1.00 88.62 197 ILE A N 1
ATOM 1606 C CA . ILE A 1 197 ? -14.059 -8.279 31.425 1.00 88.62 197 ILE A CA 1
ATOM 1607 C C . ILE A 1 197 ? -12.701 -8.449 32.114 1.00 88.62 197 ILE A C 1
ATOM 1609 O O . ILE A 1 197 ? -12.287 -9.584 32.363 1.00 88.62 197 ILE A O 1
ATOM 1613 N N . GLN A 1 198 ? -12.014 -7.360 32.455 1.00 89.12 198 GLN A N 1
ATOM 1614 C CA . GLN A 1 198 ? -10.756 -7.422 33.205 1.00 89.12 198 GLN A CA 1
ATOM 1615 C C . GLN A 1 198 ? -10.944 -8.055 34.586 1.00 89.12 198 GLN A C 1
ATOM 1617 O O . GLN A 1 198 ? -10.193 -8.964 34.938 1.00 89.12 198 GLN A O 1
ATOM 1622 N N . GLU A 1 199 ? -11.986 -7.656 35.317 1.00 89.94 199 GLU A N 1
ATOM 1623 C CA . GLU A 1 199 ? -12.322 -8.222 36.627 1.00 89.94 199 GLU A CA 1
ATOM 1624 C C . GLU A 1 199 ? -12.666 -9.715 36.538 1.00 89.94 199 GLU A C 1
ATOM 1626 O O . GLU A 1 199 ? -12.144 -10.528 37.303 1.00 89.94 199 GLU A O 1
ATOM 1631 N N . ILE A 1 200 ? -13.486 -10.112 35.557 1.00 92.56 200 ILE A N 1
ATOM 1632 C CA . ILE A 1 200 ? -13.869 -11.518 35.349 1.00 92.56 200 ILE A CA 1
ATOM 1633 C C . ILE A 1 200 ? -12.651 -12.372 34.989 1.00 92.56 200 ILE A C 1
ATOM 1635 O O . ILE A 1 200 ? -12.465 -13.467 35.521 1.00 92.56 200 ILE A O 1
ATOM 1639 N N . THR A 1 201 ? -11.820 -11.890 34.065 1.00 90.19 201 THR A N 1
ATOM 1640 C CA . THR A 1 201 ? -10.671 -12.654 33.564 1.00 90.19 201 THR A CA 1
ATOM 1641 C C . THR A 1 201 ? -9.467 -12.600 34.499 1.00 90.19 201 THR A C 1
ATOM 1643 O O . THR A 1 201 ? -8.547 -13.404 34.333 1.00 90.19 201 THR A O 1
ATOM 1646 N N . LYS A 1 202 ? -9.461 -11.673 35.469 1.00 88.31 202 LYS A N 1
ATOM 1647 C CA . LYS A 1 202 ? -8.310 -11.321 36.314 1.00 88.31 202 LYS A CA 1
ATOM 1648 C C . LYS A 1 202 ? -7.049 -11.032 35.494 1.00 88.31 202 LYS A C 1
ATOM 1650 O O . LYS A 1 202 ? -5.934 -11.320 35.930 1.00 88.31 202 LYS A O 1
ATOM 1655 N N . LYS A 1 203 ? -7.223 -10.516 34.275 1.00 85.06 203 LYS A N 1
ATOM 1656 C CA . LYS A 1 203 ? -6.135 -10.135 33.374 1.00 85.06 203 LYS A CA 1
ATOM 1657 C C . LYS A 1 203 ? -6.150 -8.630 33.180 1.00 85.06 203 LYS A C 1
ATOM 1659 O O . LYS A 1 203 ? -7.183 -8.045 32.885 1.00 85.06 203 LYS A O 1
ATOM 1664 N N . GLU A 1 204 ? -4.968 -8.027 33.222 1.00 79.12 204 GLU A N 1
ATOM 1665 C CA . GLU A 1 204 ? -4.785 -6.604 32.907 1.00 79.12 204 GLU A CA 1
ATOM 1666 C C . GLU A 1 204 ? -4.902 -6.306 31.400 1.00 79.12 204 GLU A C 1
ATOM 1668 O O . GLU A 1 204 ? -4.915 -5.150 30.969 1.00 79.12 204 GLU A O 1
ATOM 1673 N N . THR A 1 205 ? -4.994 -7.345 30.565 1.00 80.44 205 THR A N 1
ATOM 1674 C CA . THR A 1 205 ? -5.137 -7.196 29.116 1.00 80.44 205 THR A CA 1
ATOM 1675 C C . THR A 1 205 ? -6.458 -6.519 28.775 1.00 80.44 205 THR A C 1
ATOM 1677 O O . THR A 1 205 ? -7.527 -7.015 29.123 1.00 80.44 205 THR A O 1
ATOM 1680 N N . LYS A 1 206 ? -6.378 -5.395 28.061 1.00 85.75 206 LYS A N 1
ATOM 1681 C CA . LYS A 1 206 ? -7.546 -4.637 27.601 1.00 85.75 206 LYS A CA 1
ATOM 1682 C C . LYS A 1 206 ? -8.218 -5.320 26.411 1.00 85.75 206 LYS A C 1
ATOM 1684 O O . LYS A 1 206 ? -7.551 -5.989 25.615 1.00 85.75 206 LYS A O 1
ATOM 1689 N N . ILE A 1 207 ? -9.532 -5.136 26.297 1.00 89.81 207 ILE A N 1
ATOM 1690 C CA . ILE A 1 207 ? -10.316 -5.642 25.169 1.00 89.81 207 ILE A CA 1
ATOM 1691 C C . ILE A 1 207 ? -9.839 -4.961 23.897 1.00 89.81 207 ILE A C 1
ATOM 1693 O O . ILE A 1 207 ? -9.793 -3.742 23.814 1.00 89.81 207 ILE A O 1
ATOM 1697 N N . LYS A 1 208 ? -9.530 -5.767 22.889 1.00 91.50 208 LYS A N 1
ATOM 1698 C CA . LYS A 1 208 ? -9.078 -5.287 21.585 1.00 91.50 208 LYS A CA 1
ATOM 1699 C C . LYS A 1 208 ? -10.183 -5.304 20.537 1.00 91.50 208 LYS A C 1
ATOM 1701 O O . LYS A 1 208 ? -10.167 -4.500 19.609 1.00 91.50 208 LYS A O 1
ATOM 1706 N N . ILE A 1 209 ? -11.102 -6.253 20.625 1.00 92.62 209 ILE A N 1
ATOM 1707 C CA . ILE A 1 209 ? -12.113 -6.492 19.601 1.00 92.62 209 ILE A CA 1
ATOM 1708 C C . ILE A 1 209 ? -13.403 -6.904 20.307 1.00 92.62 209 ILE A C 1
ATOM 1710 O O . ILE A 1 209 ? -13.361 -7.720 21.229 1.00 92.62 209 ILE A O 1
ATOM 1714 N N . ILE A 1 210 ? -14.521 -6.335 19.867 1.00 91.81 210 ILE A N 1
ATOM 1715 C CA . ILE A 1 210 ? -15.874 -6.778 20.208 1.00 91.81 210 ILE A CA 1
ATOM 1716 C C . ILE A 1 210 ? -16.576 -7.059 18.883 1.00 91.81 210 ILE A C 1
ATOM 1718 O O . ILE A 1 210 ? -16.657 -6.172 18.038 1.00 91.81 210 ILE A O 1
ATOM 1722 N N . GLU A 1 211 ? -17.053 -8.282 18.693 1.00 90.50 211 GLU A N 1
ATOM 1723 C CA . GLU A 1 211 ? -17.732 -8.716 17.469 1.00 90.50 211 GLU A CA 1
ATOM 1724 C C . GLU A 1 211 ? -19.159 -9.148 17.815 1.00 90.50 211 GLU A C 1
ATOM 1726 O O . GLU A 1 211 ? -19.368 -9.964 18.716 1.00 90.50 211 GLU A O 1
ATOM 1731 N N . GLN A 1 212 ? -20.136 -8.584 17.107 1.00 87.19 212 GLN A N 1
ATOM 1732 C CA . GLN A 1 212 ? -21.543 -8.952 17.197 1.00 87.19 212 GLN A CA 1
ATOM 1733 C C . GLN A 1 212 ? -22.162 -8.929 15.796 1.00 87.19 212 GLN A C 1
ATOM 1735 O O . GLN A 1 212 ? -22.353 -7.866 15.212 1.00 87.19 212 GLN A O 1
ATOM 1740 N N . GLU A 1 213 ? -22.495 -10.113 15.279 1.00 86.75 213 GLU A N 1
ATOM 1741 C CA . GLU A 1 213 ? -23.064 -10.304 13.937 1.00 86.75 213 GLU A CA 1
ATOM 1742 C C . GLU A 1 213 ? -22.257 -9.582 12.842 1.00 86.75 213 GLU A C 1
ATOM 1744 O O . GLU A 1 213 ? -21.134 -9.979 12.541 1.00 86.75 213 GLU A O 1
ATOM 1749 N N . ASN A 1 214 ? -22.825 -8.535 12.243 1.00 82.62 214 ASN A N 1
ATOM 1750 C CA . ASN A 1 214 ? -22.246 -7.731 11.170 1.00 82.62 214 ASN A CA 1
ATOM 1751 C C . ASN A 1 214 ? -21.598 -6.428 11.670 1.00 82.62 214 ASN A C 1
ATOM 1753 O O . ASN A 1 214 ? -21.332 -5.535 10.866 1.00 82.62 214 ASN A O 1
ATOM 1757 N N . ILE A 1 215 ? -21.392 -6.281 12.981 1.00 87.56 215 ILE A N 1
ATOM 1758 C CA . ILE A 1 215 ? -20.749 -5.119 13.591 1.00 87.56 215 ILE A CA 1
ATOM 1759 C C . ILE A 1 215 ? -19.534 -5.577 14.391 1.00 87.56 215 ILE A C 1
ATOM 1761 O O . ILE A 1 215 ? -19.598 -6.430 15.274 1.00 87.56 215 ILE A O 1
ATOM 1765 N N . THR A 1 216 ? -18.407 -4.949 14.096 1.00 91.31 216 THR A N 1
ATOM 1766 C CA . THR A 1 216 ? -17.142 -5.109 14.799 1.00 91.31 216 THR A CA 1
ATOM 1767 C C . THR A 1 216 ? -16.721 -3.768 15.388 1.00 91.31 216 THR A C 1
ATOM 1769 O O . THR A 1 216 ? -16.659 -2.756 14.690 1.00 91.31 216 THR A O 1
ATOM 1772 N N . ILE A 1 217 ? -16.375 -3.760 16.672 1.00 94.38 217 ILE A N 1
ATOM 1773 C CA . ILE A 1 217 ? -15.743 -2.628 17.348 1.00 94.38 217 ILE A CA 1
ATOM 1774 C C . ILE A 1 217 ? -14.273 -2.975 17.568 1.00 94.38 217 ILE A C 1
ATOM 1776 O O . ILE A 1 217 ? -13.929 -3.851 18.366 1.00 94.38 217 ILE A O 1
ATOM 1780 N N . LEU A 1 218 ? -13.394 -2.275 16.857 1.00 94.25 218 LEU A N 1
ATOM 1781 C CA . LEU A 1 218 ? -11.948 -2.392 17.002 1.00 94.25 218 LEU A CA 1
ATOM 1782 C C . LEU A 1 218 ? -11.458 -1.373 18.025 1.00 94.25 218 LEU A C 1
ATOM 1784 O O . LEU A 1 218 ? -11.633 -0.175 17.821 1.00 94.25 218 LEU A O 1
ATOM 1788 N N . LEU A 1 219 ? -10.809 -1.840 19.089 1.00 95.06 219 LEU A N 1
ATOM 1789 C CA . LEU A 1 219 ? -10.192 -0.999 20.107 1.00 95.06 219 LEU A CA 1
ATOM 1790 C C . LEU A 1 219 ? -8.666 -1.034 20.009 1.00 95.06 219 LEU A C 1
ATOM 1792 O O . LEU A 1 219 ? -8.039 -2.099 19.976 1.00 95.06 219 LEU A O 1
ATOM 1796 N N . GLU A 1 220 ? -8.068 0.150 20.013 1.00 95.75 220 GLU A N 1
ATOM 1797 C CA . GLU A 1 220 ? -6.635 0.343 20.202 1.00 95.75 220 GLU A CA 1
ATOM 1798 C C . GLU A 1 220 ? -6.374 1.276 21.377 1.00 95.75 220 GLU A C 1
ATOM 1800 O O . GLU A 1 220 ? -7.089 2.254 21.594 1.00 95.75 220 GLU A O 1
ATOM 1805 N N . HIS A 1 221 ? -5.323 0.972 22.133 1.00 95.12 221 HIS A N 1
ATOM 1806 C CA . HIS A 1 221 ? -5.000 1.678 23.366 1.00 95.12 221 HIS A CA 1
ATOM 1807 C C . HIS A 1 221 ? -3.653 2.380 23.245 1.00 95.12 221 HIS A C 1
ATOM 1809 O O . HIS A 1 221 ? -2.642 1.759 22.909 1.00 95.12 221 HIS A O 1
ATOM 1815 N N . GLY A 1 222 ? -3.652 3.671 23.556 1.00 95.25 222 GLY A N 1
ATOM 1816 C CA . GLY A 1 222 ? -2.457 4.467 23.777 1.00 95.25 222 GLY A CA 1
ATOM 1817 C C . GLY A 1 222 ? -2.084 4.539 25.251 1.00 95.25 222 GLY A C 1
ATOM 1818 O O . GLY A 1 222 ? -2.508 3.724 26.079 1.00 95.25 222 GLY A O 1
ATOM 1819 N N . LYS A 1 223 ? -1.280 5.546 25.581 1.00 95.56 223 LYS A N 1
ATOM 1820 C CA . LYS A 1 223 ? -0.900 5.862 26.955 1.00 95.56 223 LYS A CA 1
ATOM 1821 C C . LYS A 1 223 ? -2.005 6.604 27.710 1.00 95.56 223 LYS A C 1
ATOM 1823 O O . LYS A 1 223 ? -2.183 6.364 28.901 1.00 95.56 223 LYS A O 1
ATOM 1828 N N . TYR A 1 224 ? -2.718 7.499 27.036 1.00 96.31 224 TYR A N 1
ATOM 1829 C CA . TYR A 1 224 ? -3.717 8.402 27.609 1.00 96.31 224 TYR A CA 1
ATOM 1830 C C . TYR A 1 224 ? -5.117 8.166 27.042 1.00 96.31 224 TYR A C 1
ATOM 1832 O O . TYR A 1 224 ? -6.106 8.379 27.745 1.00 96.31 224 TYR A O 1
ATOM 1840 N N . ILE A 1 225 ? -5.212 7.708 25.794 1.00 97.12 225 ILE A N 1
ATOM 1841 C CA . ILE A 1 225 ? -6.490 7.556 25.093 1.00 97.12 225 ILE A CA 1
ATOM 1842 C C . ILE A 1 225 ? -6.705 6.136 24.578 1.00 97.12 225 ILE A C 1
ATOM 1844 O O . ILE A 1 225 ? -5.769 5.361 24.386 1.00 97.12 225 ILE A O 1
ATOM 1848 N N . THR A 1 226 ? -7.967 5.804 24.338 1.00 97.00 226 THR A N 1
ATOM 1849 C CA . THR A 1 226 ? -8.396 4.638 23.568 1.00 97.00 226 THR A CA 1
ATOM 1850 C C . THR A 1 226 ? -9.127 5.125 22.328 1.00 97.00 226 THR A C 1
ATOM 1852 O O . THR A 1 226 ? -9.925 6.060 22.404 1.00 97.00 226 THR A O 1
ATOM 1855 N N . ALA A 1 227 ? -8.849 4.489 21.193 1.00 97.50 227 ALA A N 1
ATOM 1856 C CA . ALA A 1 227 ? -9.615 4.668 19.974 1.00 97.50 227 ALA A CA 1
ATOM 1857 C C . ALA A 1 227 ? -10.505 3.448 19.745 1.00 97.50 227 ALA A C 1
ATOM 1859 O O . ALA A 1 227 ? -10.008 2.322 19.773 1.00 97.50 227 ALA A O 1
ATOM 1860 N N . ALA A 1 228 ? -11.793 3.674 19.500 1.00 96.62 228 ALA A N 1
ATOM 1861 C CA . ALA A 1 228 ? -12.744 2.643 19.106 1.00 96.62 228 ALA A CA 1
ATOM 1862 C C . ALA A 1 228 ? -13.274 2.936 17.701 1.00 96.62 228 ALA A C 1
ATOM 1864 O O . ALA A 1 228 ? -13.745 4.039 17.436 1.00 96.62 228 ALA A O 1
ATOM 1865 N N . LEU A 1 229 ? -13.206 1.956 16.805 1.00 95.00 229 LEU A N 1
ATOM 1866 C CA . LEU A 1 229 ? -13.711 2.057 15.439 1.00 95.00 229 LEU A CA 1
ATOM 1867 C C . LEU A 1 229 ? -14.809 1.026 15.220 1.00 95.00 229 LEU A C 1
ATOM 1869 O O . LEU A 1 229 ? -14.551 -0.174 15.293 1.00 95.00 229 LEU A O 1
ATOM 1873 N N . VAL A 1 230 ? -16.010 1.504 14.921 1.00 93.19 230 VAL A N 1
ATOM 1874 C CA . VAL A 1 230 ? -17.149 0.680 14.523 1.00 93.19 230 VAL A CA 1
ATOM 1875 C C . VAL A 1 230 ? -17.062 0.442 13.021 1.00 93.19 230 VAL A C 1
ATOM 1877 O O . VAL A 1 230 ? -16.999 1.391 12.236 1.00 93.19 230 VAL A O 1
ATOM 1880 N N . THR A 1 231 ? -17.031 -0.821 12.622 1.00 90.56 231 THR A N 1
ATOM 1881 C CA . THR A 1 231 ? -16.854 -1.276 11.240 1.00 90.56 231 THR A CA 1
ATOM 1882 C C . THR A 1 231 ? -17.647 -2.560 11.010 1.00 90.56 231 THR A C 1
ATOM 1884 O O . THR A 1 231 ? -17.972 -3.263 11.959 1.00 90.56 231 THR A O 1
ATOM 1887 N N . GLU A 1 232 ? -17.976 -2.879 9.763 1.00 84.81 232 GLU A N 1
ATOM 1888 C CA . GLU A 1 232 ? -18.683 -4.128 9.429 1.00 84.81 232 GLU A CA 1
ATOM 1889 C C . GLU A 1 232 ? -17.784 -5.371 9.541 1.00 84.81 232 GLU A C 1
ATOM 1891 O O . GLU A 1 232 ? -18.269 -6.475 9.766 1.00 84.81 232 GLU A O 1
ATOM 1896 N N . GLU A 1 233 ? -16.464 -5.201 9.424 1.00 74.50 233 GLU A N 1
ATOM 1897 C CA . GLU A 1 233 ? -15.498 -6.304 9.453 1.00 74.50 233 GLU A CA 1
ATOM 1898 C C . GLU A 1 233 ? -14.187 -5.924 10.163 1.00 74.50 233 GLU A C 1
ATOM 1900 O O . GLU A 1 233 ? -13.782 -4.754 10.218 1.00 74.50 233 GLU A O 1
ATOM 1905 N N . ASN A 1 234 ? -13.499 -6.945 10.679 1.00 71.44 234 ASN A N 1
ATOM 1906 C CA . ASN A 1 234 ? -12.220 -6.839 11.372 1.00 71.44 234 ASN A CA 1
ATOM 1907 C C . ASN A 1 234 ? -11.034 -6.819 10.391 1.00 71.44 234 ASN A C 1
ATOM 1909 O O . ASN A 1 234 ? -10.492 -7.858 10.013 1.00 71.44 234 ASN A O 1
ATOM 1913 N N . PHE A 1 235 ? -10.602 -5.622 9.996 1.00 73.50 235 PHE A N 1
ATOM 1914 C CA . PHE A 1 235 ? -9.448 -5.448 9.111 1.00 73.50 235 PHE A CA 1
ATOM 1915 C C . PHE A 1 235 ? -8.177 -5.082 9.883 1.00 73.50 235 PHE A C 1
ATOM 1917 O O . PHE A 1 235 ? -8.137 -4.081 10.606 1.00 73.50 235 PHE A O 1
ATOM 1924 N N . HIS A 1 236 ? -7.086 -5.824 9.657 1.00 72.38 236 HIS A N 1
ATOM 1925 C CA . HIS A 1 236 ? -5.802 -5.543 10.310 1.00 72.38 236 HIS A CA 1
ATOM 1926 C C . HIS A 1 236 ? -5.280 -4.128 9.997 1.00 72.38 236 HIS A C 1
ATOM 1928 O O . HIS A 1 236 ? -4.851 -3.413 10.911 1.00 72.38 236 HIS A O 1
ATOM 1934 N N . ALA A 1 237 ? -5.436 -3.679 8.747 1.00 74.44 237 ALA A N 1
ATOM 1935 C CA . ALA A 1 237 ? -5.075 -2.336 8.301 1.00 74.44 237 ALA A CA 1
ATOM 1936 C C . ALA A 1 237 ? -5.758 -1.218 9.113 1.00 74.44 237 ALA A C 1
ATOM 1938 O O . ALA A 1 237 ? -5.138 -0.189 9.396 1.00 74.44 237 ALA A O 1
ATOM 1939 N N . LEU A 1 238 ? -7.016 -1.409 9.537 1.00 84.69 238 LEU A N 1
ATOM 1940 C CA . LEU A 1 238 ? -7.734 -0.425 10.356 1.00 84.69 238 LEU A CA 1
ATOM 1941 C C . LEU A 1 238 ? -7.122 -0.298 11.752 1.00 84.69 238 LEU A C 1
ATOM 1943 O O . LEU A 1 238 ? -6.983 0.814 12.253 1.00 84.69 238 LEU A O 1
ATOM 1947 N N . ARG A 1 239 ? -6.667 -1.407 12.347 1.00 85.12 239 ARG A N 1
ATOM 1948 C CA . ARG A 1 239 ? -5.973 -1.398 13.648 1.00 85.12 239 ARG A CA 1
ATOM 1949 C C . ARG A 1 239 ? -4.643 -0.643 13.563 1.00 85.12 239 ARG A C 1
ATOM 1951 O O . ARG A 1 239 ? -4.345 0.186 14.419 1.00 85.12 239 ARG A O 1
ATOM 1958 N N . LYS A 1 240 ? -3.879 -0.840 12.482 1.00 84.88 240 LYS A N 1
ATOM 1959 C CA . LYS A 1 240 ? -2.641 -0.081 12.220 1.00 84.88 240 LYS A CA 1
ATOM 1960 C C . LYS A 1 240 ? -2.922 1.420 12.086 1.00 84.88 240 LYS A C 1
ATOM 1962 O O . LYS A 1 240 ? -2.224 2.231 12.691 1.00 84.88 240 LYS A O 1
ATOM 1967 N N . LYS A 1 241 ? -3.981 1.800 11.361 1.00 89.31 241 LYS A N 1
ATOM 1968 C CA . LYS A 1 241 ? -4.422 3.201 11.232 1.00 89.31 241 LYS A CA 1
ATOM 1969 C C . LYS A 1 241 ? -4.884 3.798 12.560 1.00 89.31 241 LYS A C 1
ATOM 1971 O O . LYS A 1 241 ? -4.501 4.925 12.863 1.00 89.31 241 LYS A O 1
ATOM 1976 N N . LEU A 1 242 ? -5.640 3.052 13.368 1.00 93.69 242 LEU A N 1
ATOM 1977 C CA . LEU A 1 242 ? -6.024 3.457 14.723 1.00 93.69 242 LEU A CA 1
ATOM 1978 C C . LEU A 1 242 ? -4.797 3.715 15.599 1.00 93.69 242 LEU A C 1
ATOM 1980 O O . LEU A 1 242 ? -4.730 4.740 16.272 1.00 93.69 242 LEU A O 1
ATOM 1984 N N . LYS A 1 243 ? -3.790 2.837 15.545 1.00 94.62 243 LYS A N 1
ATOM 1985 C CA . LYS A 1 243 ? -2.541 3.036 16.285 1.00 94.62 243 LYS A CA 1
ATOM 1986 C C . LYS A 1 243 ? -1.796 4.292 15.828 1.00 94.62 243 LYS A C 1
ATOM 1988 O O . LYS A 1 243 ? -1.386 5.088 16.666 1.00 94.62 243 LYS A O 1
ATOM 1993 N N . ILE A 1 244 ? -1.688 4.513 14.515 1.00 94.25 244 ILE A N 1
ATOM 1994 C CA . ILE A 1 244 ? -1.090 5.733 13.943 1.00 94.25 244 ILE A CA 1
ATOM 1995 C C . ILE A 1 244 ? -1.861 6.986 14.381 1.00 94.25 244 ILE A C 1
ATOM 1997 O O . ILE A 1 244 ? -1.240 8.010 14.673 1.00 94.25 244 ILE A O 1
ATOM 2001 N N . LEU A 1 245 ? -3.196 6.925 14.411 1.00 96.50 245 LEU A N 1
ATOM 2002 C CA . LEU A 1 245 ? -4.038 8.013 14.901 1.00 96.50 245 LEU A CA 1
ATOM 2003 C C . LEU A 1 245 ? -3.701 8.316 16.362 1.00 96.50 245 LEU A C 1
ATOM 2005 O O . LEU A 1 245 ? -3.340 9.450 16.660 1.00 96.50 245 LEU A O 1
ATOM 2009 N N . ILE A 1 246 ? -3.756 7.310 17.239 1.00 97.69 246 ILE A N 1
ATOM 2010 C CA . ILE A 1 246 ? -3.440 7.450 18.666 1.00 97.69 246 ILE A CA 1
ATOM 2011 C C . ILE A 1 246 ? -2.061 8.077 18.856 1.00 97.69 246 ILE A C 1
ATOM 2013 O O . ILE A 1 246 ? -1.945 9.081 19.550 1.00 97.69 246 ILE A O 1
ATOM 2017 N N . ASP A 1 247 ? -1.035 7.546 18.193 1.00 97.31 247 ASP A N 1
ATOM 2018 C CA . ASP A 1 247 ? 0.340 8.019 18.363 1.00 97.31 247 ASP A CA 1
ATOM 2019 C C . ASP A 1 247 ? 0.495 9.485 17.952 1.00 97.31 247 ASP A C 1
ATOM 2021 O O . ASP A 1 247 ? 1.154 10.266 18.639 1.00 97.31 247 ASP A O 1
ATOM 2025 N N . LYS A 1 248 ? -0.159 9.896 16.860 1.00 96.88 248 LYS A N 1
ATOM 2026 C CA . LYS A 1 248 ? -0.151 11.293 16.408 1.00 96.88 248 LYS A CA 1
ATOM 2027 C C . LYS A 1 248 ? -0.936 12.213 17.337 1.00 96.88 248 LYS A C 1
ATOM 2029 O O . LYS A 1 248 ? -0.502 13.342 17.567 1.00 96.88 248 LYS A O 1
ATOM 2034 N N . VAL A 1 249 ? -2.074 11.754 17.855 1.00 97.38 249 VAL A N 1
ATOM 2035 C CA . VAL A 1 249 ? -2.894 12.515 18.805 1.00 97.38 249 VAL A CA 1
ATOM 2036 C C . VAL A 1 249 ? -2.131 12.698 20.114 1.00 97.38 249 VAL A C 1
ATOM 2038 O O . VAL A 1 249 ? -1.991 13.825 20.580 1.00 97.38 249 VAL A O 1
ATOM 2041 N N . GLU A 1 250 ? -1.564 11.631 20.672 1.00 97.19 250 GLU A N 1
ATOM 2042 C CA . GLU A 1 250 ? -0.811 11.695 21.924 1.00 97.19 250 GLU A CA 1
ATOM 2043 C C . GLU A 1 250 ? 0.463 12.522 21.792 1.00 97.19 250 GLU A C 1
ATOM 2045 O O . GLU A 1 250 ? 0.754 13.309 22.688 1.00 97.19 250 GLU A O 1
ATOM 2050 N N . ALA A 1 251 ? 1.186 12.417 20.674 1.00 96.56 251 ALA A N 1
ATOM 2051 C CA . ALA A 1 251 ? 2.363 13.245 20.431 1.00 96.56 251 ALA A CA 1
ATOM 2052 C C . ALA A 1 251 ? 2.015 14.739 20.346 1.00 96.56 251 ALA A C 1
ATOM 2054 O O . ALA A 1 251 ? 2.752 15.577 20.863 1.00 96.56 251 ALA A O 1
ATOM 2055 N N . LYS A 1 252 ? 0.891 15.085 19.705 1.00 96.31 252 LYS A N 1
ATOM 2056 C CA . LYS A 1 252 ? 0.481 16.482 19.507 1.00 96.31 252 LYS A CA 1
ATOM 2057 C C . LYS A 1 252 ? -0.172 17.097 20.747 1.00 96.31 252 LYS A C 1
ATOM 2059 O O . LYS A 1 252 ? 0.072 18.262 21.041 1.00 96.31 252 LYS A O 1
ATOM 2064 N N . TYR A 1 253 ? -0.995 16.332 21.457 1.00 95.69 253 TYR A N 1
ATOM 2065 C CA . TYR A 1 253 ? -1.874 16.827 22.522 1.00 95.69 253 TYR A CA 1
ATOM 2066 C C . TYR A 1 253 ? -1.497 16.311 23.911 1.00 95.69 253 TYR A C 1
ATOM 2068 O O . TYR A 1 253 ? -2.303 16.366 24.835 1.00 95.69 253 TYR A O 1
ATOM 2076 N N . GLN A 1 254 ? -0.268 15.821 24.089 1.00 94.56 254 GLN A N 1
ATOM 2077 C CA . GLN A 1 254 ? 0.180 15.181 25.326 1.00 94.56 254 GLN A CA 1
ATOM 2078 C C . GLN A 1 254 ? -0.156 15.980 26.595 1.00 94.56 254 GLN A C 1
ATOM 2080 O O . GLN A 1 254 ? -0.576 15.403 27.597 1.00 94.56 254 GLN A O 1
ATOM 2085 N N . ASN A 1 255 ? 0.040 17.300 26.560 1.00 92.88 255 ASN A N 1
ATOM 2086 C CA . ASN A 1 255 ? -0.194 18.167 27.715 1.00 92.88 255 ASN A CA 1
ATOM 2087 C C . ASN A 1 255 ? -1.685 18.273 28.055 1.00 92.88 255 ASN A C 1
ATOM 2089 O O . ASN A 1 255 ? -2.034 18.228 29.227 1.00 92.88 255 ASN A O 1
ATOM 2093 N N . ASN A 1 256 ? -2.552 18.335 27.042 1.00 94.25 256 ASN A N 1
ATOM 2094 C CA . ASN A 1 256 ? -4.004 18.352 27.220 1.00 94.25 256 ASN A CA 1
ATOM 2095 C C . ASN A 1 256 ? -4.547 17.003 27.717 1.00 94.25 256 ASN A C 1
ATOM 2097 O O . ASN A 1 256 ? -5.578 16.961 28.373 1.00 94.25 256 ASN A O 1
ATOM 2101 N N . LEU A 1 257 ? -3.866 15.899 27.394 1.00 94.19 257 LEU A N 1
ATOM 2102 C CA . LEU A 1 257 ? -4.336 14.546 27.696 1.00 94.19 257 LEU A CA 1
ATOM 2103 C C . LEU A 1 257 ? -3.926 14.027 29.082 1.00 94.19 257 LEU A C 1
ATOM 2105 O O . LEU A 1 257 ? -4.616 13.172 29.629 1.00 94.19 257 LEU A O 1
ATOM 2109 N N . LYS A 1 258 ? -2.809 14.500 29.654 1.00 91.12 258 LYS A N 1
ATOM 2110 C CA . LYS A 1 258 ? -2.321 14.036 30.971 1.00 91.12 258 LYS A CA 1
ATOM 2111 C C . LYS A 1 258 ? -3.294 14.337 32.110 1.00 91.12 258 LYS A C 1
ATOM 2113 O O . LYS A 1 258 ? -3.461 13.503 32.993 1.00 91.12 258 LYS A O 1
ATOM 2118 N N . GLU A 1 259 ? -3.903 15.514 32.074 1.00 87.31 259 GLU A N 1
ATOM 2119 C CA . GLU A 1 259 ? -4.847 16.012 33.077 1.00 87.31 259 GLU A CA 1
ATOM 2120 C C . GLU A 1 259 ? -6.107 16.496 32.360 1.00 87.31 259 GLU A C 1
ATOM 2122 O O . GLU A 1 259 ? -6.504 17.652 32.463 1.00 87.31 259 GLU A O 1
ATOM 2127 N N . PHE A 1 260 ? -6.684 15.612 31.543 1.00 91.94 260 PHE A N 1
ATOM 2128 C CA . PHE A 1 260 ? -7.848 15.961 30.743 1.00 91.94 260 PHE A CA 1
ATOM 2129 C C . PHE A 1 260 ? -9.043 16.304 31.640 1.00 91.94 260 PHE A C 1
ATOM 2131 O O . PHE A 1 260 ? -9.505 15.475 32.425 1.00 91.94 260 PHE A O 1
ATOM 2138 N N . ASP A 1 261 ? -9.550 17.523 31.488 1.00 89.12 261 ASP A N 1
ATOM 2139 C CA . ASP A 1 261 ? -10.630 18.120 32.278 1.00 89.12 261 ASP A CA 1
ATOM 2140 C C . ASP A 1 261 ? -12.000 18.055 31.579 1.00 89.12 261 ASP A C 1
ATOM 2142 O O . ASP A 1 261 ? -12.993 18.554 32.105 1.00 89.12 261 ASP A O 1
ATOM 2146 N N . GLY A 1 262 ? -12.065 17.437 30.395 1.00 90.50 262 GLY A N 1
ATOM 2147 C CA . GLY A 1 262 ? -13.262 17.398 29.554 1.00 90.50 262 GLY A CA 1
ATOM 2148 C C . GLY A 1 262 ? -13.308 18.482 28.474 1.00 90.50 262 GLY A C 1
ATOM 2149 O O . GLY A 1 262 ? -14.232 18.479 27.663 1.00 90.50 262 GLY A O 1
ATOM 2150 N N . ASN A 1 263 ? -12.332 19.393 28.405 1.00 92.00 263 ASN A N 1
ATOM 2151 C CA . ASN A 1 263 ? -12.304 20.430 27.379 1.00 92.00 263 ASN A CA 1
ATOM 2152 C C . ASN A 1 263 ? -11.897 19.871 26.003 1.00 92.00 263 ASN A C 1
ATOM 2154 O O . ASN A 1 263 ? -10.722 19.605 25.741 1.00 92.00 263 ASN A O 1
ATOM 2158 N N . THR A 1 264 ? -12.863 19.754 25.091 1.00 92.31 264 THR A N 1
ATOM 2159 C CA . THR A 1 264 ? -12.658 19.193 23.746 1.00 92.31 264 THR A CA 1
ATOM 2160 C C . THR A 1 264 ? -12.196 20.212 22.693 1.00 92.31 264 THR A C 1
ATOM 2162 O O . THR A 1 264 ? -11.737 19.810 21.624 1.00 92.31 264 THR A O 1
ATOM 2165 N N . VAL A 1 265 ? -12.214 21.518 22.990 1.00 93.12 265 VAL A N 1
ATOM 2166 C CA . VAL A 1 265 ? -11.842 22.597 22.044 1.00 93.12 265 VAL A CA 1
ATOM 2167 C C . VAL A 1 265 ? -10.448 22.412 21.413 1.00 93.12 265 VAL A C 1
ATOM 2169 O O . VAL A 1 265 ? -10.308 22.584 20.201 1.00 93.12 265 VAL A O 1
ATOM 2172 N N . PRO A 1 266 ? -9.391 21.994 22.143 1.00 93.19 266 PRO A N 1
ATOM 2173 C CA . PRO A 1 266 ? -8.069 21.781 21.538 1.00 93.19 266 PRO A CA 1
ATOM 2174 C C . PRO A 1 266 ? -8.050 20.723 20.417 1.00 93.19 266 PRO A C 1
ATOM 2176 O O . PRO A 1 266 ? -7.131 20.698 19.589 1.00 93.19 266 PRO A O 1
ATOM 2179 N N . PHE A 1 267 ? -9.057 19.849 20.381 1.00 94.00 267 PHE A N 1
ATOM 2180 C CA . PHE A 1 267 ? -9.130 18.678 19.517 1.00 94.00 267 PHE A CA 1
ATOM 2181 C C . PHE A 1 267 ? -9.976 18.896 18.252 1.00 94.00 267 PHE A C 1
ATOM 2183 O O . PHE A 1 267 ? -10.065 17.988 17.433 1.00 94.00 267 PHE A O 1
ATOM 2190 N N . GLU A 1 268 ? -10.520 20.094 18.012 1.00 88.50 268 GLU A N 1
ATOM 2191 C CA . GLU A 1 268 ? -11.352 20.397 16.828 1.00 88.50 268 GLU A CA 1
ATOM 2192 C C . GLU A 1 268 ? -10.664 20.052 15.492 1.00 88.50 268 GLU A C 1
ATOM 2194 O O . GLU A 1 268 ? -11.286 19.573 14.547 1.00 88.50 268 GLU A O 1
ATOM 2199 N N . ASN A 1 269 ? -9.338 20.204 15.423 1.00 91.06 269 ASN A N 1
ATOM 2200 C CA . ASN A 1 269 ? -8.553 19.903 14.221 1.00 91.06 269 ASN A CA 1
ATOM 2201 C C . ASN A 1 269 ? -8.303 18.399 13.981 1.00 91.06 269 ASN A C 1
ATOM 2203 O O . ASN A 1 269 ? -7.594 18.042 13.033 1.00 91.06 269 ASN A O 1
ATOM 2207 N N . LEU A 1 270 ? -8.836 17.506 14.822 1.00 94.31 270 LEU A N 1
ATOM 2208 C CA . LEU A 1 270 ? -8.702 16.060 14.630 1.00 94.31 270 LEU A CA 1
ATOM 2209 C C . LEU A 1 270 ? -9.436 15.551 13.394 1.00 94.31 270 LEU A C 1
ATOM 2211 O O . LEU A 1 270 ? -9.028 14.521 12.853 1.00 94.31 270 LEU A O 1
ATOM 2215 N N . ILE A 1 271 ? -10.425 16.288 12.889 1.00 92.44 271 ILE A N 1
ATOM 2216 C CA . ILE A 1 271 ? -11.120 15.930 11.652 1.00 92.44 271 ILE A CA 1
ATOM 2217 C C . ILE A 1 271 ? -10.163 15.828 10.463 1.00 92.44 271 ILE A C 1
ATOM 2219 O O . ILE A 1 271 ? -10.167 14.821 9.768 1.00 92.44 271 ILE A O 1
ATOM 2223 N N . LEU A 1 272 ? -9.226 16.769 10.311 1.00 90.88 272 LEU A N 1
ATOM 2224 C CA . LEU A 1 272 ? -8.253 16.755 9.210 1.00 90.88 272 LEU A CA 1
ATOM 2225 C C . LEU A 1 272 ? -7.322 15.535 9.270 1.00 90.88 272 LEU A C 1
ATOM 2227 O O . LEU A 1 272 ? -6.958 14.952 8.248 1.00 90.88 272 LEU A O 1
ATOM 2231 N N . LEU A 1 273 ? -6.914 15.143 10.480 1.00 91.62 273 LEU A N 1
ATOM 2232 C CA . LEU A 1 273 ? -6.090 13.952 10.682 1.00 91.62 273 LEU A CA 1
ATOM 2233 C C . LEU A 1 273 ? -6.896 12.674 10.430 1.00 91.62 273 LEU A C 1
ATOM 2235 O O . LEU A 1 273 ? -6.380 11.732 9.828 1.00 91.62 273 LEU A O 1
ATOM 2239 N N . THR A 1 274 ? -8.149 12.660 10.878 1.00 91.19 274 THR A N 1
ATOM 2240 C CA . THR A 1 274 ? -9.076 11.547 10.694 1.00 91.19 274 THR A CA 1
ATOM 2241 C C . THR A 1 274 ? -9.364 11.338 9.213 1.00 91.19 274 THR A C 1
ATOM 2243 O O . THR A 1 274 ? -9.160 10.234 8.725 1.00 91.19 274 THR A O 1
ATOM 2246 N N . GLU A 1 275 ? -9.700 12.387 8.463 1.00 87.25 275 GLU A N 1
ATOM 2247 C CA . GLU A 1 275 ? -9.945 12.306 7.020 1.00 87.25 275 GLU A CA 1
ATOM 2248 C C . GLU A 1 275 ? -8.712 11.839 6.242 1.00 87.25 275 GLU A C 1
ATOM 2250 O O . GLU A 1 275 ? -8.812 11.047 5.306 1.00 87.25 275 GLU A O 1
ATOM 2255 N N . LYS A 1 276 ? -7.516 12.273 6.659 1.00 85.81 276 LYS A N 1
ATOM 2256 C CA . LYS A 1 276 ? -6.260 11.817 6.052 1.00 85.81 276 LYS A CA 1
ATOM 2257 C C . LYS A 1 276 ? -6.019 10.315 6.246 1.00 85.81 276 LYS A C 1
ATOM 2259 O O . LYS A 1 276 ? -5.390 9.693 5.395 1.00 85.81 276 LYS A O 1
ATOM 2264 N N . LEU A 1 277 ? -6.445 9.742 7.372 1.00 85.06 277 LEU A N 1
ATOM 2265 C CA . LEU A 1 277 ? -6.211 8.330 7.703 1.00 85.06 277 LEU A CA 1
ATOM 2266 C C . LEU A 1 277 ? -7.358 7.413 7.258 1.00 85.06 277 LEU A C 1
ATOM 2268 O O . LEU A 1 277 ? -7.107 6.274 6.856 1.00 85.06 277 LEU A O 1
ATOM 2272 N N . PHE A 1 278 ? -8.591 7.907 7.338 1.00 85.00 278 PHE A N 1
ATOM 2273 C CA . PHE A 1 278 ? -9.831 7.143 7.199 1.00 85.00 278 PHE A CA 1
ATOM 2274 C C . PHE A 1 278 ? -10.704 7.577 6.012 1.00 85.00 278 PHE A C 1
ATOM 2276 O O . PHE A 1 278 ? -11.792 7.041 5.835 1.00 85.00 278 PHE A O 1
ATOM 2283 N N . GLY A 1 279 ? -10.222 8.498 5.176 1.00 79.94 279 GLY A N 1
ATOM 2284 C CA . GLY A 1 279 ? -10.969 9.008 4.030 1.00 79.94 279 GLY A CA 1
ATOM 2285 C C . GLY A 1 279 ? -11.947 10.123 4.407 1.00 79.94 279 GLY A C 1
ATOM 2286 O O . GLY A 1 279 ? -12.236 10.365 5.578 1.00 79.94 279 GLY A O 1
ATOM 2287 N N . LYS A 1 280 ? -12.427 10.839 3.386 1.00 73.06 280 LYS A N 1
ATOM 2288 C CA . LYS A 1 280 ? -13.399 11.924 3.560 1.00 73.06 280 LYS A CA 1
ATOM 2289 C C . LYS A 1 280 ? -14.767 11.380 3.946 1.00 73.06 280 LYS A C 1
ATOM 2291 O O . LYS A 1 280 ? -15.149 10.287 3.535 1.00 73.06 280 LYS A O 1
ATOM 2296 N N . ILE A 1 281 ? -15.513 12.198 4.675 1.00 66.25 281 ILE A N 1
ATOM 2297 C CA . ILE A 1 281 ? -16.896 11.905 5.027 1.00 66.25 281 ILE A CA 1
ATOM 2298 C C . ILE A 1 281 ? -17.750 12.008 3.760 1.00 66.25 281 ILE A C 1
ATOM 2300 O O . ILE A 1 281 ? -17.711 13.022 3.061 1.00 66.25 281 ILE A O 1
ATOM 2304 N N . VAL A 1 282 ? -18.506 10.955 3.460 1.00 57.50 282 VAL A N 1
ATOM 2305 C CA . VAL A 1 282 ? -19.456 10.931 2.346 1.00 57.50 282 VAL A CA 1
ATOM 2306 C C . VAL A 1 282 ? -20.852 10.951 2.961 1.00 57.50 282 VAL A C 1
ATOM 2308 O O . VAL A 1 282 ? -21.263 9.973 3.581 1.00 57.50 282 VAL A O 1
ATOM 2311 N N . PHE A 1 283 ? -21.543 12.084 2.843 1.00 50.84 283 PHE A N 1
ATOM 2312 C CA . PHE A 1 283 ? -22.952 12.221 3.219 1.00 50.84 283 PHE A CA 1
ATOM 2313 C C . PHE A 1 283 ? -23.842 12.191 1.981 1.00 50.84 283 PHE A C 1
ATOM 2315 O O . PHE A 1 283 ? -23.445 12.810 0.966 1.00 50.84 283 PHE A O 1
#

Secondary structure (DSSP, 8-state):
--HHHHHHHHHHHHHHHTT----EEEGGGTEEEEEEEEEEETTEEEEEEEEEEE-TTSEEEEEEEEE-GGGSPSSSTHHHHHHHHHHHHHHH-TT-EEEE-TT--EEEEEEEETT--HHHHHHHHHHHHHHHHHIIIIIHHHHHHHHHHT-GGGGEEEEEEEETTT--EEEEEESS------HHHHHHHHHHHHHHHHHHHT--PPP-EEEETTEEEEEEE-SSEEEEEEESS--HHHHHHHHHHHHHHHHHHHHHHHT--S--GGGTTHHHHHHHHH-----

Sequence (283 aa):
MSLQKKSLDIIKTYLKRLGIVEIIEKSDLNMIDVPLKIEISPNQFLELTNRIVTTNEGWILIKCLLMYNQDIPEGSNVIQLLWGKLLQGNFDYPEITYSLDEEFNVFVETDMPADTTFENFQSEYLSLKHGALNYFNKIIPSIDAEFKKVNTFERIQHLYLFTITSGILIYDQRFKRTEDIEPNLVSGGLTSLSYIIQEITKKETKIKIIEQENITILLEHGKYITAALVTEENFHALRKKLKILIDKVEAKYQNNLKEFDGNTVPFENLILLTEKLFGKIVF

Radius of gyration: 25.78 Å; chains: 1; bounding box: 68×39×68 Å